Protein AF-A0A059WNH1-F1 (afdb_monomer)

Nearest PDB structures (foldseek):
  8ilj-assembly1_B  TM=5.693E-01  e=2.937E-03  Burkholderiaceae
  3fcx-assembly2_A-2  TM=5.783E-01  e=4.568E-03  Homo sapiens
  3e4d-assembly3_F  TM=5.552E-01  e=7.104E-03  Agrobacterium fabrum str. C58
  4flm-assembly1_B  TM=5.805E-01  e=6.884E-02  Saccharomyces cerevisiae
  3bxp-assembly1_A  TM=4.190E-01  e=2.758E-01  Lactiplantibacillus plantarum WCFS1

Solvent-accessible surface area (backbone atoms only — not comparable to full-atom values): 15268 Å² total; per-residue (Å²): 114,67,66,59,54,54,37,47,75,73,71,48,56,77,89,78,58,92,79,88,84,86,77,87,74,74,46,71,63,72,71,42,41,50,53,52,51,51,45,53,52,51,37,39,75,35,57,29,79,55,76,86,77,75,60,91,55,59,54,50,65,56,69,49,83,72,49,50,36,42,16,46,53,57,97,68,38,71,46,93,68,63,83,79,80,71,81,42,43,92,58,74,42,98,38,38,32,34,43,40,32,30,35,32,54,40,82,22,42,34,68,33,79,50,49,48,83,74,90,24,29,58,36,62,45,99,87,68,38,62,41,60,51,89,89,30,39,23,83,44,58,35,39,33,40,35,19,44,37,27,63,77,74,27,64,50,59,14,34,39,26,42,40,43,47,40,82,53,29,38,28,74,56,69,71,41,67,70,52,39,51,48,14,35,78,65,25,28,32,42,32,14,39,53,45,37,52,39,18,49,87,32,48,67,53,53,57,50,26,76,78,41,65,87,46,47,54,36,41,59,41,28,38,43,52,15,51,50,51,51,52,49,55,52,44,24,61,46,27,88,73,19,51,45,69,39,73,92,37,30,48,81,87,67,41,27,21,50,25,46,91,55,81,46,77,48,65,41,82,88,44,85,87,77,75,70,136

Secondary structure (DSSP, 8-state):
-HHHHHHHHTT--GGG-S------PPPHHHHHHHHHHHHHHHHHHTT---GGG----SPPPPEEEEEEEE--EETTEE-TT--SS--B--S--SSEEEEEEEEEEEE--BSSGGG-SSS--BPB-TTS-B-PPTT-EEEEEEEEEEEHHHHHH-TT-BEEEEEE--TTB-GGGGG-HHHHHHHHHHTEEEEEE--TTSBGGGHHHHHHHHH-GGGHHHHHHHHHHHHHHHHHHHHHHH-TTSGGGSGGGB-TTS-B-B-TT--EEEE-TT-TTTS--

Radius of gyration: 22.63 Å; Cα contacts (8 Å, |Δi|>4): 539; chains: 1; bounding box: 41×36×83 Å

Structure (mmCIF, N/CA/C/O backbone):
data_AF-A0A059WNH1-F1
#
_entry.id   AF-A0A059WNH1-F1
#
loop_
_atom_site.group_PDB
_atom_site.id
_atom_site.type_symbol
_atom_site.label_atom_id
_atom_site.label_alt_id
_atom_site.label_comp_id
_atom_site.label_asym_id
_atom_site.label_entity_id
_atom_site.label_seq_id
_atom_site.pdbx_PDB_ins_code
_atom_site.Cartn_x
_atom_site.Cartn_y
_atom_site.Cartn_z
_atom_site.occupancy
_atom_site.B_iso_or_equiv
_atom_site.auth_seq_id
_atom_site.auth_comp_id
_atom_site.auth_asym_id
_atom_site.auth_atom_id
_atom_site.pdbx_PDB_model_num
ATOM 1 N N . GLU A 1 1 ? 7.809 -2.197 -46.670 1.00 66.25 1 GLU A N 1
ATOM 2 C CA . GLU A 1 1 ? 7.230 -3.108 -47.695 1.00 66.25 1 GLU A CA 1
ATOM 3 C C . GLU A 1 1 ? 6.101 -4.032 -47.198 1.00 66.25 1 GLU A C 1
ATOM 5 O O . GLU A 1 1 ? 5.286 -4.469 -48.005 1.00 66.25 1 GLU A O 1
ATOM 10 N N . SER A 1 2 ? 5.971 -4.355 -45.902 1.00 74.94 2 SER A N 1
ATOM 11 C CA . SER A 1 2 ? 4.764 -5.047 -45.392 1.00 74.94 2 SER A CA 1
ATOM 12 C C . SER A 1 2 ? 3.525 -4.138 -45.419 1.00 74.94 2 SER A C 1
ATOM 14 O O . SER A 1 2 ? 2.491 -4.549 -45.935 1.00 74.94 2 SER A O 1
ATOM 16 N N . LEU A 1 3 ? 3.658 -2.887 -44.963 1.00 74.44 3 LEU A N 1
ATOM 17 C CA . LEU A 1 3 ? 2.581 -1.892 -44.920 1.00 74.44 3 LEU A CA 1
ATOM 18 C C . LEU A 1 3 ? 1.963 -1.629 -46.305 1.00 74.44 3 LEU A C 1
ATOM 20 O O . LEU A 1 3 ? 0.750 -1.710 -46.464 1.00 74.44 3 LEU A O 1
ATOM 24 N N . PHE A 1 4 ? 2.787 -1.429 -47.338 1.00 81.81 4 PHE A N 1
ATOM 25 C CA . PHE A 1 4 ? 2.305 -1.241 -48.713 1.00 81.81 4 PHE A CA 1
ATOM 26 C C . PHE A 1 4 ? 1.615 -2.482 -49.290 1.00 81.81 4 PHE A C 1
ATOM 28 O O . PHE A 1 4 ? 0.661 -2.346 -50.051 1.00 81.81 4 PHE A O 1
ATOM 35 N N . ARG A 1 5 ? 2.033 -3.694 -48.898 1.00 82.06 5 ARG A N 1
ATOM 36 C CA . ARG A 1 5 ? 1.319 -4.927 -49.267 1.00 82.06 5 ARG A CA 1
ATOM 37 C C . ARG A 1 5 ? -0.046 -5.023 -48.590 1.00 82.06 5 ARG A C 1
ATOM 39 O O . ARG A 1 5 ? -0.983 -5.505 -49.217 1.00 82.06 5 ARG A O 1
ATOM 46 N N . THR A 1 6 ? -0.168 -4.578 -47.342 1.00 82.38 6 THR A N 1
ATOM 47 C CA . THR A 1 6 ? -1.453 -4.516 -46.629 1.00 82.38 6 THR A CA 1
ATOM 48 C C . THR A 1 6 ? -2.387 -3.480 -47.258 1.00 82.38 6 THR A C 1
ATOM 50 O O . THR A 1 6 ? -3.534 -3.800 -47.551 1.00 82.38 6 THR A O 1
ATOM 53 N N . LEU A 1 7 ? -1.883 -2.277 -47.551 1.00 80.56 7 LEU A N 1
ATOM 54 C CA . LEU A 1 7 ? -2.649 -1.204 -48.197 1.00 80.56 7 LEU A CA 1
ATOM 55 C C . LEU A 1 7 ? -3.086 -1.575 -49.622 1.00 80.56 7 LEU A C 1
ATOM 57 O O . LEU A 1 7 ? -4.237 -1.352 -49.987 1.00 80.56 7 LEU A O 1
ATOM 61 N N . GLY A 1 8 ? -2.212 -2.230 -50.391 1.00 83.25 8 GLY A N 1
ATOM 62 C CA . GLY A 1 8 ? -2.545 -2.724 -51.727 1.00 83.25 8 GLY A CA 1
ATOM 63 C C . GLY A 1 8 ? -3.660 -3.776 -51.718 1.00 83.25 8 GLY A C 1
ATOM 64 O O . GLY A 1 8 ? -4.531 -3.744 -52.581 1.00 83.25 8 GLY A O 1
ATOM 65 N N . ARG A 1 9 ? -3.705 -4.662 -50.709 1.00 86.69 9 ARG A N 1
ATOM 66 C CA . ARG A 1 9 ? -4.827 -5.608 -50.530 1.00 86.69 9 ARG A CA 1
ATOM 67 C C . ARG A 1 9 ? -6.148 -4.917 -50.188 1.00 86.69 9 ARG A C 1
ATOM 69 O O . ARG A 1 9 ? -7.199 -5.470 -50.484 1.00 86.69 9 ARG A O 1
ATOM 76 N N . ALA A 1 10 ? -6.093 -3.736 -49.581 1.00 84.50 10 ALA A N 1
ATOM 77 C CA . ALA A 1 10 ? -7.258 -2.911 -49.275 1.00 84.50 10 ALA A CA 1
ATOM 78 C C . ALA A 1 10 ? -7.648 -1.961 -50.429 1.00 84.50 10 ALA A C 1
ATOM 80 O O . ALA A 1 10 ? -8.521 -1.118 -50.252 1.00 84.50 10 ALA A O 1
ATOM 81 N N . GLY A 1 11 ? -7.008 -2.078 -51.602 1.00 85.62 11 GLY A N 1
ATOM 82 C CA . GLY A 1 11 ? -7.316 -1.267 -52.784 1.00 85.62 11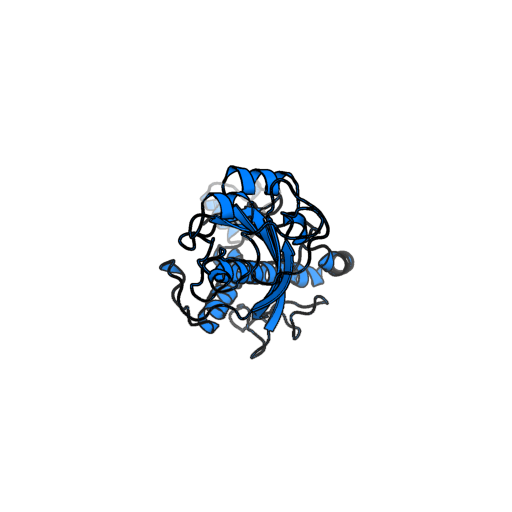 GLY A CA 1
ATOM 83 C C . GLY A 1 11 ? -6.717 0.142 -52.774 1.00 85.62 11 GLY A C 1
ATOM 84 O O . GLY A 1 11 ? -7.094 0.965 -53.603 1.00 85.62 11 GLY A O 1
ATOM 85 N N . ILE A 1 12 ? -5.786 0.440 -51.863 1.00 82.56 12 ILE A N 1
ATOM 86 C CA . ILE A 1 12 ? -5.136 1.753 -51.787 1.00 82.56 12 ILE A CA 1
ATOM 87 C C . ILE A 1 12 ? -3.866 1.732 -52.643 1.00 82.56 12 ILE A C 1
ATOM 89 O O . ILE A 1 12 ? -2.898 1.026 -52.344 1.00 82.56 12 ILE A O 1
ATOM 93 N N . GLU A 1 13 ? -3.865 2.510 -53.725 1.00 84.25 13 GLU A N 1
ATOM 94 C CA . GLU A 1 13 ? -2.753 2.567 -54.671 1.00 84.25 13 GLU A CA 1
ATOM 95 C C . GLU A 1 13 ? -1.560 3.343 -54.093 1.00 84.25 13 GLU A C 1
ATOM 97 O O . GLU A 1 13 ? -1.692 4.452 -53.587 1.00 84.25 13 GLU A O 1
ATOM 102 N N . ARG A 1 14 ? -0.340 2.807 -54.228 1.00 78.56 14 ARG A N 1
ATOM 103 C CA . ARG A 1 14 ? 0.872 3.424 -53.651 1.00 78.56 14 ARG A CA 1
ATOM 104 C C . ARG A 1 14 ? 1.102 4.874 -54.104 1.00 78.56 14 ARG A C 1
ATOM 106 O O . ARG A 1 14 ? 1.628 5.673 -53.340 1.00 78.56 14 ARG A O 1
ATOM 113 N N . LYS A 1 15 ? 0.693 5.208 -55.332 1.00 82.38 15 LYS A N 1
ATOM 114 C CA . LYS A 1 15 ? 0.807 6.551 -55.927 1.00 82.38 15 LYS A CA 1
ATOM 115 C C . LYS A 1 15 ? -0.181 7.577 -55.354 1.00 82.38 15 LYS A C 1
ATOM 117 O O . LYS A 1 15 ? 0.002 8.761 -55.596 1.00 82.38 15 LYS A O 1
ATOM 122 N N . SER A 1 16 ? -1.214 7.146 -54.625 1.00 78.56 16 SER A N 1
ATOM 123 C CA . SER A 1 16 ? -2.193 8.045 -53.996 1.00 78.56 16 SER A CA 1
ATOM 124 C C . SER A 1 16 ? -1.828 8.412 -52.552 1.00 78.56 16 SER A C 1
ATOM 126 O O . SER A 1 16 ? -2.607 9.075 -51.872 1.00 78.56 16 SER A O 1
ATOM 128 N N . LEU A 1 17 ? -0.675 7.953 -52.056 1.00 76.62 17 LEU A N 1
ATOM 129 C CA . LEU A 1 17 ? -0.230 8.138 -50.677 1.00 76.62 17 LEU A CA 1
ATOM 130 C C . LEU A 1 17 ? 0.791 9.279 -50.595 1.00 76.62 17 LEU A C 1
ATOM 132 O O . LEU A 1 17 ? 1.859 9.193 -51.193 1.00 76.62 17 LEU A O 1
ATOM 136 N N . TYR A 1 18 ? 0.485 10.320 -49.815 1.00 67.94 18 TYR A N 1
ATOM 137 C CA . TYR A 1 18 ? 1.422 11.415 -49.521 1.00 67.94 18 TYR A CA 1
ATOM 138 C C . TYR A 1 18 ? 2.389 11.076 -48.371 1.00 67.94 18 TYR A C 1
ATOM 140 O O . TYR A 1 18 ? 3.556 11.454 -48.416 1.00 67.94 18 TYR A O 1
ATOM 148 N N . LEU A 1 19 ? 1.922 10.341 -47.354 1.00 64.81 19 LEU A N 1
ATOM 149 C CA . LEU A 1 19 ? 2.723 9.826 -46.240 1.00 64.81 19 LEU A CA 1
ATOM 150 C C . LEU A 1 19 ? 2.022 8.589 -45.658 1.00 64.81 19 LEU A C 1
ATOM 152 O O . LEU A 1 19 ? 0.804 8.598 -45.487 1.00 64.81 19 LEU A O 1
ATOM 156 N N . THR A 1 20 ? 2.773 7.533 -45.341 1.00 59.56 20 THR A N 1
ATOM 157 C CA . THR A 1 20 ? 2.256 6.379 -44.590 1.00 59.56 20 THR A CA 1
ATOM 158 C C . THR A 1 20 ? 3.176 6.051 -43.439 1.00 59.56 20 THR A C 1
ATOM 160 O O . THR A 1 20 ? 4.356 5.782 -43.663 1.00 59.56 20 THR A O 1
ATOM 163 N N . TRP A 1 21 ? 2.623 6.021 -42.235 1.00 60.34 21 TRP A N 1
ATOM 164 C CA . TRP A 1 21 ? 3.302 5.548 -41.042 1.00 60.34 21 TRP A CA 1
ATOM 165 C C . TRP A 1 21 ? 2.510 4.393 -40.441 1.00 60.34 21 TRP A C 1
ATOM 167 O O . TRP A 1 21 ? 1.279 4.404 -40.414 1.00 60.34 21 TRP A O 1
ATOM 177 N N . ASP A 1 22 ? 3.228 3.395 -39.958 1.00 52.19 22 ASP A N 1
ATOM 178 C CA . ASP A 1 22 ? 2.748 2.478 -38.948 1.00 52.19 22 ASP A CA 1
ATOM 179 C C . ASP A 1 22 ? 3.407 2.835 -37.616 1.00 52.19 22 ASP A C 1
ATOM 181 O O . ASP A 1 22 ? 4.538 3.311 -37.547 1.00 52.19 22 ASP A O 1
ATOM 185 N N . PHE A 1 23 ? 2.668 2.641 -36.535 1.00 46.09 23 PHE A N 1
ATOM 186 C CA . PHE A 1 23 ? 3.207 2.685 -35.190 1.00 46.09 23 PHE A CA 1
ATOM 187 C C . PHE A 1 23 ? 2.758 1.416 -34.488 1.00 46.09 23 PHE A C 1
ATOM 189 O O . PHE A 1 23 ? 1.613 0.977 -34.624 1.00 46.09 23 PHE A O 1
ATOM 196 N N . THR A 1 24 ? 3.664 0.806 -33.736 1.00 52.00 24 THR A N 1
ATOM 197 C CA . THR A 1 24 ? 3.303 -0.310 -32.872 1.00 52.00 24 THR A CA 1
ATOM 198 C C . THR A 1 24 ? 2.518 0.253 -31.696 1.00 52.00 24 THR A C 1
ATOM 200 O O . THR A 1 24 ? 3.089 0.882 -30.807 1.00 52.00 24 THR A O 1
ATOM 203 N N . VAL A 1 25 ? 1.207 0.017 -31.664 1.00 50.47 25 VAL A N 1
ATOM 204 C CA . VAL A 1 25 ? 0.467 0.086 -30.401 1.00 50.47 25 VAL A CA 1
ATOM 205 C C . VAL A 1 25 ? 0.961 -1.055 -29.518 1.00 50.47 25 VAL A C 1
ATOM 207 O O . VAL A 1 25 ? 1.041 -2.205 -29.955 1.00 50.47 25 VAL A O 1
ATOM 210 N N . ALA A 1 26 ? 1.385 -0.732 -28.298 1.00 52.09 26 ALA A N 1
ATOM 211 C CA . ALA A 1 26 ? 1.960 -1.716 -27.395 1.00 52.09 26 ALA A CA 1
ATOM 212 C C . ALA A 1 26 ? 0.964 -2.867 -27.158 1.00 52.09 26 ALA A C 1
ATOM 214 O O . ALA A 1 26 ? -0.209 -2.647 -26.860 1.00 52.09 26 ALA A O 1
ATOM 215 N N . SER A 1 27 ? 1.424 -4.110 -27.317 1.00 60.59 27 SER A N 1
ATOM 216 C CA . SER A 1 27 ? 0.606 -5.290 -27.014 1.00 60.59 27 SER A CA 1
ATOM 217 C C . SER A 1 27 ? 0.264 -5.341 -25.521 1.00 60.59 27 SER A C 1
ATOM 219 O O . SER A 1 27 ? 1.011 -4.806 -24.705 1.00 60.59 27 SER A O 1
ATOM 221 N N . ALA A 1 28 ? -0.796 -6.056 -25.124 1.00 61.00 28 ALA A N 1
ATOM 222 C CA . ALA A 1 28 ? -1.114 -6.269 -23.704 1.00 61.00 28 ALA A CA 1
ATOM 223 C C . ALA A 1 28 ? 0.091 -6.821 -22.913 1.00 61.00 28 ALA A C 1
ATOM 225 O O . ALA A 1 28 ? 0.359 -6.396 -21.792 1.00 61.00 28 ALA A O 1
ATOM 226 N N . LYS A 1 29 ? 0.890 -7.696 -23.541 1.00 64.00 29 LYS A N 1
ATOM 227 C CA . LYS A 1 29 ? 2.154 -8.194 -22.982 1.00 64.00 29 LYS A CA 1
ATOM 228 C C . LYS A 1 29 ? 3.192 -7.081 -22.806 1.00 64.00 29 LYS A C 1
ATOM 230 O O . LYS A 1 29 ? 3.881 -7.060 -21.795 1.00 64.00 29 LYS A O 1
ATOM 235 N N . SER A 1 30 ? 3.305 -6.163 -23.762 1.00 64.94 30 SER A N 1
ATOM 236 C CA . SER A 1 30 ? 4.208 -5.010 -23.665 1.00 64.94 30 SER A CA 1
ATOM 237 C C . SER A 1 30 ? 3.740 -3.972 -22.641 1.00 64.94 30 SER A C 1
ATOM 239 O O . SER A 1 30 ? 4.582 -3.297 -22.062 1.00 64.94 30 SER A O 1
ATOM 241 N N . LEU A 1 31 ? 2.427 -3.832 -22.435 1.00 69.56 31 LEU A N 1
ATOM 242 C CA . LEU A 1 31 ? 1.829 -2.852 -21.524 1.00 69.56 31 LEU A CA 1
ATOM 243 C C . LEU A 1 31 ? 1.823 -3.329 -20.069 1.00 69.56 31 LEU A C 1
ATOM 245 O O . LEU A 1 31 ? 2.205 -2.582 -19.177 1.00 69.56 31 LEU A O 1
ATOM 249 N N . ALA A 1 32 ? 1.398 -4.570 -19.831 1.00 81.44 32 ALA A N 1
ATOM 250 C CA . ALA A 1 32 ? 1.190 -5.098 -18.484 1.00 81.44 32 ALA A CA 1
ATOM 251 C C . ALA A 1 32 ? 2.249 -6.125 -18.063 1.00 81.44 32 ALA A C 1
ATOM 253 O O . ALA A 1 32 ? 2.384 -6.412 -16.879 1.00 81.44 32 ALA A O 1
ATOM 254 N N . GLY A 1 33 ? 3.011 -6.699 -19.000 1.00 88.81 33 GLY A N 1
ATOM 255 C CA . GLY A 1 33 ? 3.832 -7.883 -18.732 1.00 88.81 33 GLY A CA 1
ATOM 256 C C . GLY A 1 33 ? 4.899 -7.695 -17.654 1.00 88.81 33 GLY A C 1
ATOM 257 O O . GLY A 1 33 ? 5.130 -8.621 -16.883 1.00 88.81 33 GLY A O 1
ATOM 258 N N . ARG A 1 34 ? 5.520 -6.511 -17.565 1.00 93.12 34 ARG A N 1
ATOM 259 C CA . ARG A 1 34 ? 6.501 -6.200 -16.511 1.00 93.12 34 ARG A CA 1
ATOM 260 C C . ARG A 1 34 ? 5.833 -6.106 -15.138 1.00 93.12 34 ARG A C 1
ATOM 262 O O . ARG A 1 34 ? 6.285 -6.766 -14.209 1.00 93.12 34 ARG A O 1
ATOM 269 N N . MET A 1 35 ? 4.722 -5.374 -15.039 1.00 94.19 35 MET A N 1
ATOM 270 C CA . MET A 1 35 ? 3.939 -5.263 -13.807 1.00 94.19 35 MET A CA 1
ATOM 271 C C . MET A 1 35 ? 3.392 -6.621 -13.343 1.00 94.19 35 MET A C 1
ATOM 273 O O . MET A 1 35 ? 3.480 -6.958 -12.168 1.00 94.19 35 MET A O 1
ATOM 277 N N . LEU A 1 36 ? 2.866 -7.433 -14.264 1.00 94.19 36 LEU A N 1
ATOM 278 C CA . LEU A 1 36 ? 2.390 -8.781 -13.947 1.00 94.19 36 LEU A CA 1
ATOM 279 C C . LEU A 1 36 ? 3.536 -9.677 -13.462 1.00 94.19 36 LEU A C 1
ATOM 281 O O . LEU A 1 36 ? 3.359 -10.387 -12.481 1.00 94.19 36 LEU A O 1
ATOM 285 N N . ALA A 1 37 ? 4.716 -9.597 -14.086 1.00 95.38 37 ALA A N 1
ATOM 286 C CA . ALA A 1 37 ? 5.879 -10.374 -13.663 1.00 95.38 37 ALA A CA 1
ATOM 287 C C . ALA A 1 37 ? 6.309 -10.037 -12.228 1.00 95.38 37 ALA A C 1
ATOM 289 O O . ALA A 1 37 ? 6.446 -10.947 -11.416 1.00 95.38 37 ALA A O 1
ATOM 290 N N . ILE A 1 38 ? 6.463 -8.749 -11.892 1.00 97.12 38 ILE A N 1
ATOM 291 C CA . ILE A 1 38 ? 6.862 -8.357 -10.529 1.00 97.12 38 ILE A CA 1
ATOM 292 C C . ILE A 1 38 ? 5.761 -8.629 -9.504 1.00 97.12 38 ILE A C 1
ATOM 294 O O . ILE A 1 38 ? 6.066 -8.941 -8.360 1.00 97.12 38 ILE A O 1
ATOM 298 N N . ARG A 1 39 ? 4.483 -8.536 -9.899 1.00 97.50 39 ARG A N 1
ATOM 299 C CA . ARG A 1 39 ? 3.348 -8.897 -9.043 1.00 97.50 39 ARG A CA 1
ATOM 300 C C . ARG A 1 39 ? 3.406 -10.379 -8.694 1.00 97.50 39 ARG A C 1
ATOM 302 O O . ARG A 1 39 ? 3.377 -10.724 -7.518 1.00 97.50 39 ARG A O 1
ATOM 309 N N . ASP A 1 40 ? 3.455 -11.231 -9.710 1.00 97.19 40 ASP A N 1
ATOM 310 C CA . ASP A 1 40 ? 3.370 -12.677 -9.533 1.00 97.19 40 ASP A CA 1
ATOM 311 C C . ASP A 1 40 ? 4.590 -13.203 -8.762 1.00 97.19 40 ASP A C 1
ATOM 313 O O . ASP A 1 40 ? 4.422 -14.016 -7.855 1.00 97.19 40 ASP A O 1
ATOM 317 N N . ASP A 1 41 ? 5.794 -12.691 -9.044 1.00 97.56 41 ASP A N 1
ATOM 318 C CA . ASP A 1 41 ? 6.999 -13.038 -8.282 1.00 97.56 41 ASP A CA 1
ATOM 319 C C . ASP A 1 41 ? 6.908 -12.565 -6.822 1.00 97.56 41 ASP A C 1
ATOM 321 O O . ASP A 1 41 ? 7.076 -13.365 -5.903 1.00 97.56 41 ASP A O 1
ATOM 325 N N . ALA A 1 42 ? 6.534 -11.305 -6.582 1.00 98.06 42 ALA A N 1
ATOM 3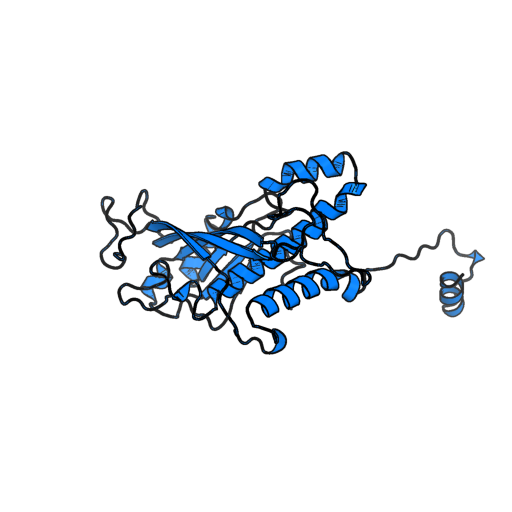26 C CA . ALA A 1 42 ? 6.450 -10.753 -5.232 1.00 98.06 42 ALA A CA 1
ATOM 327 C C . ALA A 1 42 ? 5.417 -11.491 -4.354 1.00 98.06 42 ALA A C 1
ATOM 329 O O . ALA A 1 42 ? 5.712 -11.851 -3.214 1.00 98.06 42 ALA A O 1
ATOM 330 N N . PHE A 1 43 ? 4.226 -11.797 -4.882 1.00 98.38 43 PHE A N 1
ATOM 331 C CA . PHE A 1 43 ? 3.239 -12.592 -4.142 1.00 98.38 43 PHE A CA 1
ATOM 332 C C . PHE A 1 43 ? 3.677 -14.048 -3.952 1.00 98.38 43 PHE A C 1
ATOM 334 O O . PHE A 1 43 ? 3.444 -14.612 -2.881 1.00 98.38 43 PHE A O 1
ATOM 341 N N . ALA A 1 44 ? 4.398 -14.635 -4.912 1.00 98.00 44 ALA A N 1
ATOM 342 C CA . ALA A 1 44 ? 4.981 -15.959 -4.734 1.00 98.00 44 ALA A CA 1
ATOM 343 C C . ALA A 1 44 ? 6.026 -15.991 -3.604 1.00 98.00 44 ALA A C 1
ATOM 345 O O . ALA A 1 44 ? 6.114 -17.009 -2.913 1.00 98.00 44 ALA A O 1
ATOM 346 N N . GLN A 1 45 ? 6.766 -14.896 -3.369 1.00 98.00 45 GLN A N 1
ATOM 347 C CA . GLN A 1 45 ? 7.672 -14.749 -2.216 1.00 98.00 45 GLN A CA 1
ATOM 348 C C . GLN A 1 45 ? 6.924 -14.722 -0.874 1.00 98.00 45 GLN A C 1
ATOM 350 O O . GLN A 1 45 ? 7.480 -15.149 0.134 1.00 98.00 45 GLN A O 1
ATOM 355 N N . LEU A 1 46 ? 5.666 -14.268 -0.860 1.00 98.06 46 LEU A N 1
ATOM 356 C CA . LEU A 1 46 ? 4.770 -14.372 0.298 1.00 98.06 46 LEU A CA 1
ATOM 357 C C . LEU A 1 46 ? 4.097 -15.750 0.401 1.00 98.06 46 LEU A C 1
ATOM 359 O O . LEU A 1 46 ? 3.367 -15.998 1.348 1.00 98.06 46 LEU A O 1
ATOM 363 N N . GLY A 1 47 ? 4.307 -16.657 -0.555 1.00 98.12 47 GLY A N 1
ATOM 364 C CA . GLY A 1 47 ? 3.665 -17.973 -0.577 1.00 98.12 47 GLY A CA 1
ATOM 365 C C . GLY A 1 47 ? 2.316 -18.019 -1.303 1.00 98.12 47 GLY A C 1
ATOM 366 O O . GLY A 1 47 ? 1.691 -19.079 -1.332 1.00 98.12 47 GLY A O 1
ATOM 367 N N . ASP A 1 48 ? 1.884 -16.929 -1.944 1.00 97.75 48 ASP A N 1
ATOM 368 C CA . ASP A 1 48 ? 0.683 -16.901 -2.783 1.00 97.75 48 ASP A CA 1
ATOM 369 C C . ASP A 1 48 ? 1.044 -17.013 -4.269 1.00 97.75 48 ASP A C 1
ATOM 371 O O . ASP A 1 48 ? 1.527 -16.073 -4.898 1.00 97.75 48 ASP A O 1
ATOM 375 N N . ARG A 1 49 ? 0.810 -18.196 -4.840 1.00 97.12 49 ARG A N 1
ATOM 376 C CA . ARG A 1 49 ? 1.145 -18.513 -6.237 1.00 97.12 49 ARG A CA 1
ATOM 377 C C . ARG A 1 49 ? -0.070 -18.552 -7.164 1.00 97.12 49 ARG A C 1
ATOM 379 O O . ARG A 1 49 ? 0.098 -18.859 -8.342 1.00 97.12 49 ARG A O 1
ATOM 386 N N . ASN A 1 50 ? -1.277 -18.281 -6.660 1.00 95.62 50 ASN A N 1
ATOM 387 C CA . ASN A 1 50 ? -2.508 -18.381 -7.444 1.00 95.62 50 ASN A CA 1
ATOM 388 C C . ASN A 1 50 ? -3.418 -17.165 -7.251 1.00 95.62 50 ASN A C 1
ATOM 390 O O . ASN A 1 50 ? -4.546 -17.276 -6.792 1.00 95.62 50 ASN A O 1
ATOM 394 N N . LEU A 1 51 ? -2.970 -15.999 -7.712 1.00 93.00 51 LEU A N 1
ATOM 395 C CA . LEU A 1 51 ? -3.754 -14.761 -7.613 1.00 93.00 51 LEU A CA 1
ATOM 396 C C . LEU A 1 51 ? -5.081 -14.788 -8.398 1.00 93.00 51 LEU A C 1
ATOM 398 O O . LEU A 1 51 ? -5.927 -13.917 -8.204 1.00 93.00 51 LEU A O 1
ATOM 402 N N . ALA A 1 52 ? -5.270 -15.756 -9.301 1.00 92.38 52 ALA A N 1
ATOM 403 C CA . ALA A 1 52 ? -6.454 -15.861 -10.149 1.00 92.38 52 ALA A CA 1
ATOM 404 C C . ALA A 1 52 ? -7.692 -16.407 -9.417 1.00 92.38 52 ALA A C 1
ATOM 406 O O . ALA A 1 52 ? -8.809 -16.171 -9.875 1.00 92.38 52 ALA A O 1
ATOM 407 N N . ASP A 1 53 ? -7.525 -17.120 -8.297 1.00 93.69 53 ASP A N 1
ATOM 408 C CA . ASP A 1 53 ? -8.662 -17.621 -7.513 1.00 93.69 53 ASP A CA 1
ATOM 409 C C . ASP A 1 53 ? -9.269 -16.564 -6.575 1.00 93.69 53 ASP A C 1
ATOM 411 O O . ASP A 1 53 ? -10.306 -16.817 -5.955 1.00 93.69 53 ASP A O 1
ATOM 415 N N . LEU A 1 54 ? -8.643 -15.380 -6.508 1.00 89.31 54 LEU A N 1
ATOM 416 C CA . LEU A 1 54 ? -9.020 -14.257 -5.651 1.00 89.31 54 LEU A CA 1
ATOM 417 C C . LEU A 1 54 ? -9.081 -14.628 -4.161 1.00 89.31 54 LEU A C 1
ATOM 419 O O . LEU A 1 54 ? -9.800 -13.990 -3.387 1.00 89.31 54 LEU A O 1
ATOM 423 N N . ARG A 1 55 ? -8.335 -15.655 -3.744 1.00 92.94 55 ARG A N 1
ATOM 424 C CA . ARG A 1 55 ? -8.201 -16.063 -2.349 1.00 92.94 55 ARG A CA 1
ATOM 425 C C . ARG A 1 55 ? -6.861 -15.606 -1.817 1.00 92.94 55 ARG A C 1
ATOM 427 O O . ARG A 1 55 ? -5.817 -15.782 -2.428 1.00 92.94 55 ARG A O 1
ATOM 434 N N . VAL A 1 56 ? -6.903 -15.028 -0.628 1.00 94.75 56 VAL A N 1
ATOM 435 C CA . VAL A 1 56 ? -5.693 -14.626 0.073 1.00 94.75 56 VAL A CA 1
ATOM 436 C C . VAL A 1 56 ? -5.028 -15.865 0.670 1.00 94.75 56 VAL A C 1
ATOM 438 O O . VAL A 1 56 ? -5.625 -16.543 1.504 1.00 94.75 56 VAL A O 1
ATOM 441 N N . ALA A 1 57 ? -3.800 -16.143 0.240 1.00 95.69 57 ALA A N 1
ATOM 442 C CA . ALA A 1 57 ? -2.945 -17.202 0.764 1.00 95.69 57 ALA A CA 1
ATOM 443 C C . ALA A 1 57 ? -1.561 -16.655 1.154 1.00 95.69 57 ALA A C 1
ATOM 445 O O . ALA A 1 57 ? -1.242 -15.499 0.861 1.00 95.69 57 ALA A O 1
ATOM 446 N N . GLY A 1 58 ? -0.750 -17.515 1.777 1.00 97.38 58 GLY A N 1
ATOM 447 C CA . GLY A 1 58 ? 0.614 -17.193 2.180 1.00 97.38 58 GLY A CA 1
ATOM 448 C C . GLY A 1 58 ? 0.699 -16.387 3.476 1.00 97.38 58 GLY A C 1
ATOM 449 O O . GLY A 1 58 ? -0.188 -16.462 4.326 1.00 97.38 58 GLY A O 1
ATOM 450 N N . ASP A 1 59 ? 1.791 -15.644 3.604 1.00 98.31 59 ASP A N 1
ATOM 451 C CA . ASP A 1 59 ? 2.075 -14.734 4.702 1.00 98.31 59 ASP A CA 1
ATOM 452 C C . ASP A 1 59 ? 1.632 -13.302 4.357 1.00 98.31 59 ASP A C 1
ATOM 454 O O . ASP A 1 59 ? 1.667 -12.854 3.203 1.00 98.31 59 ASP A O 1
ATOM 458 N N . ALA A 1 60 ? 1.270 -12.528 5.382 1.00 97.81 60 ALA A N 1
ATOM 459 C CA . ALA A 1 60 ? 1.099 -11.088 5.219 1.00 97.81 60 ALA A CA 1
ATOM 460 C C . ALA A 1 60 ? 2.450 -10.416 4.898 1.00 97.81 60 ALA A C 1
ATOM 462 O O . ALA A 1 60 ? 3.488 -10.838 5.420 1.00 97.81 60 ALA A O 1
ATOM 463 N N . PRO A 1 61 ? 2.463 -9.319 4.114 1.00 98.25 61 PRO A N 1
ATOM 464 C CA . PRO A 1 61 ? 3.623 -8.438 4.059 1.00 98.25 61 PRO A CA 1
ATOM 465 C C . PRO A 1 61 ? 4.096 -8.054 5.465 1.00 98.25 61 PRO A C 1
ATOM 467 O O . PRO A 1 61 ? 3.279 -7.816 6.351 1.00 98.25 61 PRO A O 1
ATOM 470 N N . LYS A 1 62 ? 5.411 -7.953 5.678 1.00 98.38 62 LYS A N 1
ATOM 471 C CA . LYS A 1 62 ? 5.943 -7.455 6.955 1.00 98.38 62 LYS A CA 1
ATOM 472 C C . LYS A 1 62 ? 5.592 -5.979 7.109 1.00 98.38 62 LYS A C 1
ATOM 474 O O . LYS A 1 62 ? 5.791 -5.210 6.165 1.00 98.38 62 LYS A O 1
ATOM 479 N N . PHE A 1 63 ? 5.112 -5.587 8.283 1.00 98.25 63 PHE A N 1
ATOM 480 C CA . PHE A 1 63 ? 4.726 -4.210 8.568 1.00 98.25 63 PHE A CA 1
ATOM 481 C C . PHE A 1 63 ? 4.974 -3.828 10.026 1.00 98.25 63 PHE A C 1
ATOM 483 O O . PHE A 1 63 ? 5.064 -4.684 10.904 1.00 98.25 63 PHE A O 1
ATOM 490 N N . GLU A 1 64 ? 5.054 -2.524 10.260 1.00 97.38 64 GLU A N 1
ATOM 491 C CA . GLU A 1 64 ? 5.185 -1.902 11.573 1.00 97.38 64 GLU A CA 1
ATOM 492 C C . GLU A 1 64 ? 4.208 -0.729 11.665 1.00 97.38 64 GLU A C 1
ATOM 494 O O . GLU A 1 64 ? 4.091 0.067 10.727 1.00 97.38 64 GLU A O 1
ATOM 499 N N . ILE A 1 65 ? 3.518 -0.605 12.799 1.00 95.19 65 ILE A N 1
ATOM 500 C CA . ILE A 1 65 ? 2.735 0.592 13.119 1.00 95.19 65 ILE A CA 1
ATOM 501 C C . ILE A 1 65 ? 3.683 1.619 13.736 1.00 95.19 65 ILE A C 1
ATOM 503 O O . ILE A 1 65 ? 4.387 1.314 14.694 1.00 95.19 65 ILE A O 1
ATOM 507 N N . GLY A 1 66 ? 3.714 2.819 13.160 1.00 91.75 66 GLY A N 1
ATOM 508 C CA . GLY A 1 66 ? 4.575 3.912 13.601 1.00 91.75 66 GLY A CA 1
ATOM 509 C C . GLY A 1 66 ? 3.865 4.848 14.572 1.00 91.75 66 GLY A C 1
ATOM 510 O O . GLY A 1 66 ? 4.330 5.046 15.689 1.00 91.75 66 GLY A O 1
ATOM 511 N N . SER A 1 67 ? 2.727 5.413 14.163 1.00 89.38 67 SER A N 1
ATOM 512 C CA . SER A 1 67 ? 1.943 6.322 15.004 1.00 89.38 67 SER A CA 1
ATOM 513 C C . SER A 1 67 ? 0.454 6.066 14.858 1.00 89.38 67 SER A C 1
ATOM 515 O O . SER A 1 67 ? -0.033 5.766 13.767 1.00 89.38 67 SER A O 1
ATOM 517 N N . VAL A 1 68 ? -0.274 6.270 15.946 1.00 89.62 68 VAL A N 1
ATOM 518 C CA . VAL A 1 68 ? -1.731 6.246 15.953 1.00 89.62 68 VAL A CA 1
ATOM 519 C C . VAL A 1 68 ? -2.209 7.488 16.679 1.00 89.62 68 VAL A C 1
ATOM 521 O O . VAL A 1 68 ? -1.815 7.715 17.821 1.00 89.62 68 VAL A O 1
ATOM 524 N N . VAL A 1 69 ? -3.023 8.278 15.991 1.00 86.25 69 VAL A N 1
ATOM 525 C CA . VAL A 1 69 ? -3.614 9.502 16.521 1.00 86.25 69 VAL A CA 1
ATOM 526 C C . VAL A 1 69 ? -5.114 9.288 16.586 1.00 86.25 69 VAL A C 1
ATOM 528 O O . VAL A 1 69 ? -5.744 9.071 15.550 1.00 86.25 69 VAL A O 1
ATOM 531 N N . ASP A 1 70 ? -5.678 9.324 17.786 1.00 83.94 70 ASP A N 1
ATOM 532 C CA . ASP A 1 70 ? -7.123 9.294 17.974 1.00 83.94 70 ASP A CA 1
ATOM 533 C C . ASP A 1 70 ? -7.666 10.724 17.888 1.00 83.94 70 ASP A C 1
ATOM 535 O O . ASP A 1 70 ? -7.089 11.661 18.429 1.00 83.94 70 ASP A O 1
ATOM 539 N N . THR A 1 71 ? -8.775 10.906 17.177 1.00 77.75 71 THR A N 1
ATOM 540 C CA . THR A 1 71 ? -9.386 12.223 16.921 1.00 77.75 71 THR A CA 1
ATOM 541 C C . THR A 1 71 ? -10.789 12.345 17.515 1.00 77.75 71 THR A C 1
ATOM 543 O O . THR A 1 71 ? -11.480 13.340 17.301 1.00 77.75 71 THR A O 1
ATOM 546 N N . ALA A 1 72 ? -11.245 11.339 18.264 1.00 71.62 72 ALA A N 1
ATOM 547 C CA . ALA A 1 72 ? -12.468 11.409 19.058 1.00 71.62 72 ALA A CA 1
ATOM 548 C C . ALA A 1 72 ? -12.107 11.554 20.537 1.00 71.62 72 ALA A C 1
ATOM 550 O O . ALA A 1 72 ? -11.895 10.569 21.247 1.00 71.62 72 ALA A O 1
ATOM 551 N N . CYS A 1 73 ? -12.024 12.804 20.985 1.00 66.88 73 CYS A N 1
ATOM 552 C CA . CYS A 1 73 ? -11.554 13.129 22.322 1.00 66.88 73 CYS A CA 1
ATOM 553 C C . CYS A 1 73 ? -12.424 14.158 23.005 1.00 66.88 73 CYS A C 1
ATOM 555 O O . CYS A 1 73 ? -13.028 15.023 22.373 1.00 66.88 73 CYS A O 1
ATOM 557 N N . GLU A 1 74 ? -12.412 14.076 24.323 1.00 63.09 74 GLU A N 1
ATOM 558 C CA . GLU A 1 74 ? -13.009 15.044 25.216 1.00 63.09 74 GLU A CA 1
ATOM 559 C C . GLU A 1 74 ? -11.903 15.529 26.158 1.00 63.09 74 GLU A C 1
ATOM 561 O O . GLU A 1 74 ? -11.255 14.733 26.833 1.00 63.09 74 GLU A O 1
ATOM 566 N N . ASN A 1 75 ? -11.617 16.836 26.152 1.00 62.44 75 ASN A N 1
ATOM 567 C CA . ASN A 1 75 ? -10.568 17.457 26.978 1.00 62.44 75 ASN A CA 1
ATOM 568 C C . ASN A 1 75 ? -9.163 16.824 26.839 1.00 62.44 75 ASN A C 1
ATOM 570 O O . ASN A 1 75 ? -8.425 16.723 27.817 1.00 62.44 75 ASN A O 1
ATOM 574 N N . GLY A 1 76 ? -8.787 16.390 25.630 1.00 57.56 76 GLY A N 1
ATOM 575 C CA . GLY A 1 76 ? -7.481 15.767 25.365 1.00 57.56 76 GLY A CA 1
ATOM 576 C C . GLY A 1 76 ? -7.371 14.303 25.808 1.00 57.56 76 GLY A C 1
ATOM 577 O O . GLY A 1 76 ? -6.277 13.746 25.797 1.00 57.56 76 GLY A O 1
ATOM 578 N N . VAL A 1 77 ? -8.488 13.669 26.186 1.00 59.22 77 VAL A N 1
ATOM 579 C CA . VAL A 1 77 ? -8.565 12.245 26.534 1.00 59.22 77 VAL A CA 1
ATOM 580 C C . VAL A 1 77 ? -9.439 11.519 25.501 1.00 59.22 77 VAL A C 1
ATOM 582 O O . VAL A 1 77 ? -10.536 12.003 25.205 1.00 59.22 77 VAL A O 1
ATOM 585 N N . PRO A 1 78 ? -9.000 10.375 24.939 1.00 62.59 78 PRO A N 1
ATOM 586 C CA . PRO A 1 78 ? -9.844 9.555 24.073 1.00 62.59 78 PRO A CA 1
ATOM 587 C C . PRO A 1 78 ? -11.126 9.117 24.790 1.00 62.59 78 PRO A C 1
ATOM 589 O O . PRO A 1 78 ? -11.080 8.667 25.937 1.00 62.59 78 PRO A O 1
ATOM 592 N N . VAL A 1 79 ? -12.273 9.235 24.116 1.00 64.19 79 VAL A N 1
ATOM 593 C CA . VAL A 1 79 ? -13.564 8.792 24.672 1.00 64.19 79 VAL A CA 1
ATOM 594 C C . VAL A 1 79 ? -13.523 7.271 24.914 1.00 64.19 79 VAL A C 1
ATOM 596 O O . VAL A 1 79 ? -12.867 6.539 24.173 1.00 64.19 79 VAL A O 1
ATOM 599 N N . GLY A 1 80 ? -14.192 6.798 25.974 1.00 53.34 80 GLY A N 1
ATOM 600 C CA . GLY A 1 80 ? -13.998 5.497 26.645 1.00 53.34 80 GLY A CA 1
ATOM 601 C C . GLY A 1 80 ? -14.094 4.192 25.832 1.00 53.34 80 GLY A C 1
ATOM 602 O O . GLY A 1 80 ? -13.844 3.137 26.405 1.00 53.34 80 GLY A O 1
ATOM 603 N N . ASP A 1 81 ? -14.373 4.242 24.529 1.00 53.59 81 ASP A N 1
ATOM 604 C CA . ASP A 1 81 ? -14.432 3.077 23.628 1.00 53.59 81 ASP A CA 1
ATOM 605 C C . ASP A 1 81 ? -13.149 2.872 22.792 1.00 53.59 81 ASP A C 1
ATOM 607 O O . ASP A 1 81 ? -13.074 1.969 21.958 1.00 53.59 81 ASP A O 1
ATOM 611 N N . ILE A 1 82 ? -12.131 3.718 22.983 1.00 53.19 82 ILE A N 1
ATOM 612 C CA . ILE A 1 82 ? -10.964 3.820 22.085 1.00 53.19 82 ILE A CA 1
ATOM 613 C C . ILE A 1 82 ? -9.658 3.379 22.783 1.00 53.19 82 ILE A C 1
ATOM 615 O O . ILE A 1 82 ? -8.602 3.251 22.160 1.00 53.19 82 ILE A O 1
ATOM 619 N N . THR A 1 83 ? -9.711 3.089 24.084 1.00 48.31 83 THR A N 1
ATOM 620 C CA . THR A 1 83 ? -8.543 2.896 24.952 1.00 48.31 83 THR A CA 1
ATOM 621 C C . THR A 1 83 ? -7.865 1.534 24.770 1.00 48.31 83 THR A C 1
ATOM 623 O O . THR A 1 83 ? -7.943 0.644 25.610 1.00 48.31 83 THR A O 1
ATOM 626 N N . GLN A 1 84 ? -7.092 1.396 23.692 1.00 56.34 84 GLN A N 1
ATOM 627 C CA . GLN A 1 84 ? -6.065 0.352 23.557 1.00 56.34 84 GLN A CA 1
ATOM 628 C C . GLN A 1 84 ? -4.637 0.888 23.794 1.00 56.34 84 GLN A C 1
ATOM 630 O O . GLN A 1 84 ? -3.665 0.301 23.328 1.00 56.34 84 GLN A O 1
ATOM 635 N N . GLY A 1 85 ? -4.493 1.998 24.532 1.00 51.66 85 GLY A N 1
ATOM 636 C CA . GLY A 1 85 ? -3.185 2.585 24.872 1.00 51.66 85 GLY A CA 1
ATOM 637 C C . GLY A 1 85 ? -2.577 3.476 23.781 1.00 51.66 85 GLY A C 1
ATOM 638 O O . GLY A 1 85 ? -1.361 3.627 23.720 1.00 51.66 85 GLY A O 1
ATOM 639 N N . LEU A 1 86 ? -3.409 4.049 22.911 1.00 58.53 86 LEU A N 1
ATOM 640 C CA . LEU A 1 86 ? -3.005 4.929 21.814 1.00 58.53 86 LEU A CA 1
ATOM 641 C C . LEU A 1 86 ? -3.090 6.382 22.306 1.00 58.53 86 LEU A C 1
ATOM 643 O O . LEU A 1 86 ? -4.087 6.782 22.902 1.00 58.53 86 LEU A O 1
ATOM 647 N N . GLN A 1 87 ? -1.980 7.114 22.204 1.00 56.28 87 GLN A N 1
ATOM 648 C CA . GLN A 1 87 ? -1.654 8.152 23.192 1.00 56.28 87 GLN A CA 1
ATOM 649 C C . GLN A 1 87 ? -1.655 9.586 22.645 1.00 56.28 87 GLN A C 1
ATOM 651 O O . GLN A 1 87 ? -1.447 10.515 23.421 1.00 56.28 87 GLN A O 1
ATOM 656 N N . ASP A 1 88 ? -1.892 9.778 21.345 1.00 63.56 88 ASP A N 1
ATOM 657 C CA . ASP A 1 88 ? -1.881 11.103 20.725 1.00 63.56 88 ASP A CA 1
ATOM 658 C C . ASP A 1 88 ? -3.303 11.532 20.347 1.00 63.56 88 ASP A C 1
ATOM 660 O O . ASP A 1 88 ? -3.942 10.905 19.502 1.00 63.56 88 ASP A O 1
ATOM 664 N N . CYS A 1 89 ? -3.799 12.581 21.005 1.00 65.88 89 CYS A N 1
ATOM 665 C CA . CYS A 1 89 ? -5.059 13.229 20.665 1.00 65.88 89 CYS A CA 1
ATOM 666 C C . CYS A 1 89 ? -4.938 14.760 20.686 1.00 65.88 89 CYS A C 1
ATOM 668 O O . CYS A 1 89 ? -5.320 15.416 21.663 1.00 65.88 89 CYS A O 1
ATOM 670 N N . PRO A 1 90 ? -4.389 15.345 19.614 1.00 67.06 90 PRO A N 1
ATOM 671 C CA . PRO A 1 90 ? -4.134 16.775 19.553 1.00 67.06 90 PRO A CA 1
ATOM 672 C C . PRO A 1 90 ? -5.390 17.581 19.188 1.00 67.06 90 PRO A C 1
ATOM 674 O O . PRO A 1 90 ? -5.545 18.705 19.660 1.00 67.06 90 PRO A O 1
ATOM 677 N N . GLU A 1 91 ? -6.289 17.029 18.363 1.00 66.75 91 GLU A N 1
ATOM 678 C CA . GLU A 1 91 ? -7.451 17.739 17.810 1.00 66.75 91 GLU A CA 1
ATOM 679 C C . GLU A 1 91 ? -8.651 16.804 17.596 1.00 66.75 91 GLU A C 1
ATOM 681 O O . GLU A 1 91 ? -8.498 15.636 17.225 1.00 66.75 91 GLU A O 1
ATOM 686 N N . THR A 1 92 ? -9.866 17.327 17.791 1.00 74.19 92 THR A N 1
ATOM 687 C CA . THR A 1 92 ? -11.103 16.589 17.526 1.00 74.19 92 THR A CA 1
ATOM 688 C C . THR A 1 92 ? -11.500 16.665 16.053 1.00 74.19 92 THR A C 1
ATOM 690 O O . THR A 1 92 ? -11.512 17.729 15.438 1.00 74.19 92 THR A O 1
ATOM 693 N N . ASN A 1 93 ? -11.878 15.525 15.474 1.00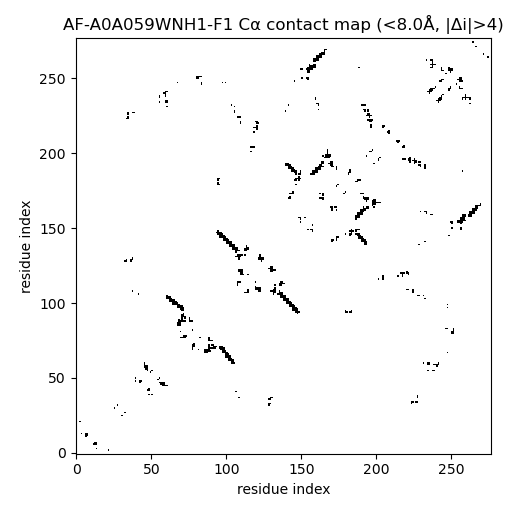 84.50 93 ASN A N 1
ATOM 694 C CA . ASN A 1 93 ? -12.449 15.438 14.132 1.00 84.50 93 ASN A CA 1
ATOM 695 C C . ASN A 1 93 ? -13.871 14.870 14.223 1.00 84.50 93 ASN A C 1
ATOM 697 O O . ASN A 1 93 ? -14.131 13.899 14.933 1.00 84.50 93 ASN A O 1
ATOM 701 N N . GLU A 1 94 ? -14.825 15.472 13.515 1.00 87.19 94 GLU A N 1
ATOM 702 C CA . GLU A 1 94 ? -16.226 15.046 13.573 1.00 87.19 94 GLU A CA 1
ATOM 703 C C . GLU A 1 94 ? -16.504 13.733 12.830 1.00 87.19 94 GLU A C 1
ATOM 705 O O . GLU A 1 94 ? -17.455 13.046 13.189 1.00 87.19 94 GLU A O 1
ATOM 710 N N . LYS A 1 95 ? -15.668 13.360 11.855 1.00 92.25 95 LYS A N 1
ATOM 711 C CA . LYS A 1 95 ? -15.899 12.262 10.898 1.00 92.25 95 LYS A CA 1
ATOM 712 C C . LYS A 1 95 ? -14.904 11.117 11.052 1.00 92.25 95 LYS A C 1
ATOM 714 O O . LYS A 1 95 ? -15.237 9.962 10.814 1.00 92.25 95 LYS A O 1
ATOM 719 N N . ILE A 1 96 ? -13.681 11.428 11.458 1.00 91.88 96 ILE A N 1
ATOM 720 C CA . ILE A 1 96 ? -12.597 10.466 11.646 1.00 91.88 96 ILE A CA 1
ATOM 721 C C . ILE A 1 96 ? -12.431 10.198 13.138 1.00 91.88 96 ILE A C 1
ATOM 723 O O . ILE A 1 96 ? -12.558 11.114 13.953 1.00 91.88 96 ILE A O 1
ATOM 727 N N . VAL A 1 97 ? -12.185 8.938 13.494 1.00 88.75 97 VAL A N 1
ATOM 728 C CA . VAL A 1 97 ? -11.844 8.547 14.867 1.00 88.75 97 VAL A CA 1
ATOM 729 C C . VAL A 1 97 ? -10.356 8.295 15.043 1.00 88.75 97 VAL A C 1
ATOM 731 O O . VAL A 1 97 ? -9.850 8.492 16.143 1.00 88.75 97 VAL A O 1
ATOM 734 N N . ARG A 1 98 ? -9.656 7.875 13.982 1.00 90.19 98 ARG A N 1
ATOM 735 C CA . ARG A 1 98 ? -8.252 7.489 14.082 1.00 90.19 98 ARG A CA 1
ATOM 736 C C . ARG A 1 98 ? -7.493 7.674 12.776 1.00 90.19 98 ARG A C 1
ATOM 738 O O . ARG A 1 98 ? -7.951 7.230 11.721 1.00 90.19 98 ARG A O 1
ATOM 745 N N . ASP A 1 99 ? -6.299 8.240 12.890 1.00 91.56 99 ASP A N 1
ATOM 746 C CA . ASP A 1 99 ? -5.266 8.261 11.859 1.00 91.56 99 ASP A CA 1
ATOM 747 C C . ASP A 1 99 ? -4.152 7.281 12.247 1.00 91.56 99 ASP A C 1
ATOM 749 O O . ASP A 1 99 ? -3.553 7.383 13.317 1.00 91.56 99 ASP A O 1
ATOM 753 N N . VAL A 1 100 ? -3.865 6.315 11.377 1.00 93.50 100 VAL A N 1
ATOM 754 C CA . VAL A 1 100 ? -2.866 5.264 11.605 1.00 93.50 100 VAL A CA 1
ATOM 755 C C . VAL A 1 100 ? -1.772 5.394 10.564 1.00 93.50 100 VAL A C 1
ATOM 757 O O . VAL A 1 100 ? -2.030 5.216 9.376 1.00 93.50 100 VAL A O 1
ATOM 760 N N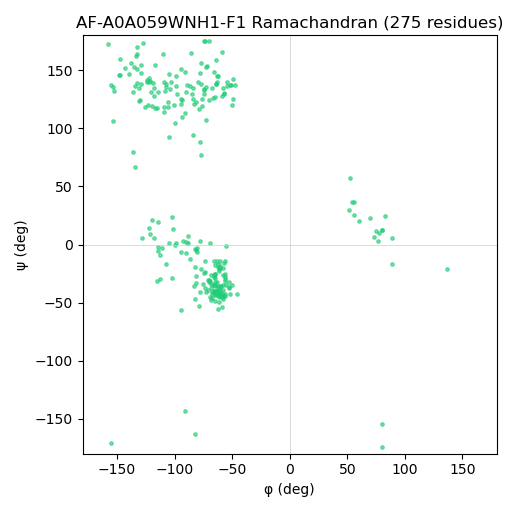 . LYS A 1 101 ? -0.539 5.654 10.992 1.00 95.19 101 LYS A N 1
ATOM 761 C CA . LYS A 1 101 ? 0.636 5.631 10.120 1.00 95.19 101 LYS A CA 1
ATOM 762 C C . LYS A 1 101 ? 1.499 4.434 10.442 1.00 95.19 101 LYS A C 1
ATOM 764 O O . LYS A 1 101 ? 1.724 4.098 11.605 1.00 95.19 101 LYS A O 1
ATOM 769 N N . GLY A 1 102 ? 2.022 3.817 9.402 1.00 96.50 102 GLY A N 1
ATOM 770 C CA . GLY A 1 102 ? 2.921 2.689 9.523 1.00 96.50 102 GLY A CA 1
ATOM 771 C C . GLY A 1 102 ? 3.807 2.568 8.306 1.00 96.50 102 GLY A C 1
ATOM 772 O O . GLY A 1 102 ? 3.849 3.442 7.443 1.00 96.50 102 GLY A O 1
ATOM 773 N N . SER A 1 103 ? 4.523 1.460 8.254 1.00 97.62 103 SER A N 1
ATOM 774 C CA . SER A 1 103 ? 5.391 1.135 7.138 1.00 97.62 103 SER A CA 1
ATOM 775 C C . SER A 1 103 ? 5.356 -0.355 6.852 1.00 97.62 103 SER A C 1
ATOM 777 O O . SER A 1 103 ? 5.112 -1.159 7.749 1.00 97.62 103 SER A O 1
ATOM 779 N N . MET A 1 104 ? 5.593 -0.726 5.602 1.00 97.81 104 MET A N 1
ATOM 780 C CA . MET A 1 104 ? 5.640 -2.110 5.147 1.00 97.81 104 MET A CA 1
ATOM 781 C C . MET A 1 104 ? 6.914 -2.387 4.356 1.00 97.81 104 MET A C 1
ATOM 783 O O . MET A 1 104 ? 7.507 -1.485 3.765 1.00 97.81 104 MET A O 1
ATOM 787 N N . THR A 1 105 ? 7.338 -3.646 4.339 1.00 98.25 105 THR A N 1
ATOM 788 C CA . THR A 1 105 ? 8.450 -4.114 3.507 1.00 98.25 105 THR A CA 1
ATOM 789 C C . THR A 1 105 ? 7.919 -4.677 2.194 1.00 98.25 105 THR A C 1
ATOM 791 O O . THR A 1 105 ? 7.093 -5.591 2.199 1.00 98.25 105 THR A O 1
ATOM 794 N N . VAL A 1 106 ? 8.422 -4.162 1.071 1.00 98.19 106 VAL A N 1
ATOM 795 C CA . VAL A 1 106 ? 8.033 -4.580 -0.286 1.00 98.19 106 VAL A CA 1
ATOM 796 C C . VAL A 1 106 ? 9.277 -5.012 -1.073 1.00 98.19 106 VAL A C 1
ATOM 798 O O . VAL A 1 106 ? 10.312 -4.351 -0.958 1.00 98.19 106 VAL A O 1
ATOM 801 N N . PRO A 1 107 ? 9.227 -6.089 -1.879 1.00 97.62 107 PRO A N 1
ATOM 802 C CA . PRO A 1 107 ? 10.289 -6.418 -2.825 1.00 97.62 107 PRO A CA 1
ATOM 803 C C . PRO A 1 107 ? 10.599 -5.258 -3.775 1.00 97.62 107 PRO A C 1
ATOM 805 O O . PRO A 1 107 ? 9.699 -4.610 -4.312 1.00 97.62 107 PRO A O 1
ATOM 808 N N . CYS A 1 108 ? 11.886 -5.013 -3.993 1.00 96.00 108 CYS A N 1
ATOM 809 C CA . CYS A 1 108 ? 12.384 -3.949 -4.848 1.00 96.00 108 CYS A CA 1
ATOM 810 C C . CYS A 1 108 ? 13.001 -4.520 -6.133 1.00 96.00 108 CYS A C 1
ATOM 812 O O . CYS A 1 108 ? 14.012 -5.223 -6.081 1.00 96.00 108 CYS A O 1
ATOM 814 N N . TYR A 1 109 ? 12.433 -4.161 -7.286 1.00 95.38 109 TYR A N 1
ATOM 815 C CA . TYR A 1 109 ? 12.900 -4.597 -8.614 1.00 95.38 109 TYR A CA 1
ATOM 816 C C . TYR A 1 109 ? 13.748 -3.552 -9.341 1.00 95.38 109 TYR A C 1
ATOM 818 O O . TYR A 1 109 ? 14.195 -3.779 -10.468 1.00 95.38 109 TYR A O 1
ATOM 826 N N . LEU A 1 110 ? 13.961 -2.394 -8.716 1.00 94.12 110 LEU A N 1
ATOM 827 C CA . LEU A 1 110 ? 14.811 -1.349 -9.266 1.00 94.12 110 LEU A CA 1
ATOM 828 C C . LEU A 1 110 ? 16.296 -1.693 -9.076 1.00 94.12 110 LEU A C 1
ATOM 830 O O . LEU A 1 110 ? 16.686 -2.421 -8.163 1.00 94.12 110 LEU A O 1
ATOM 834 N N . SER A 1 111 ? 17.131 -1.114 -9.932 1.00 92.12 111 SER A N 1
ATOM 835 C CA . SER A 1 111 ? 18.568 -1.369 -10.052 1.00 92.12 111 SER A CA 1
ATOM 836 C C . SER A 1 111 ? 19.415 -0.870 -8.880 1.00 92.12 111 SER A C 1
ATOM 838 O O . SER A 1 111 ? 20.633 -1.029 -8.9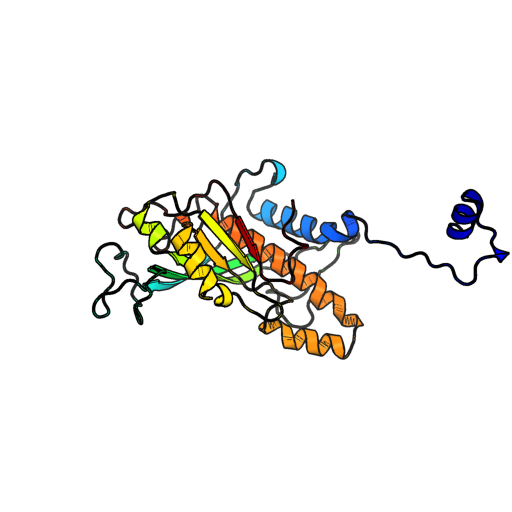00 1.00 92.12 111 SER A O 1
ATOM 840 N N . THR A 1 112 ? 18.790 -0.279 -7.862 1.00 90.62 112 THR A N 1
ATOM 841 C CA . THR A 1 112 ? 19.466 0.267 -6.685 1.00 90.62 112 THR A CA 1
ATOM 842 C C . THR A 1 112 ? 18.944 -0.424 -5.424 1.00 90.62 112 THR A C 1
ATOM 844 O O . THR A 1 112 ? 17.721 -0.503 -5.240 1.00 90.62 112 THR A O 1
ATOM 847 N N . PRO A 1 113 ? 19.830 -0.902 -4.527 1.00 90.69 113 PRO A N 1
ATOM 848 C CA . PRO A 1 113 ? 19.424 -1.432 -3.230 1.00 90.69 113 PRO A CA 1
ATOM 849 C C . PRO A 1 113 ? 18.498 -0.463 -2.479 1.00 90.69 113 PRO A C 1
ATOM 851 O O . PRO A 1 113 ? 18.720 0.749 -2.489 1.00 90.69 113 PRO A O 1
ATOM 854 N N . GLY A 1 114 ? 17.433 -0.976 -1.864 1.00 89.88 114 GLY A N 1
ATOM 855 C CA . GLY A 1 114 ? 16.461 -0.149 -1.141 1.00 89.88 114 GLY A CA 1
ATOM 856 C C . GLY A 1 114 ? 15.473 0.631 -2.018 1.00 89.88 114 GLY A C 1
ATOM 857 O O . GLY A 1 114 ? 14.687 1.407 -1.483 1.00 89.88 114 GLY A O 1
ATOM 858 N N . CYS A 1 115 ? 15.499 0.469 -3.349 1.00 88.69 115 CYS A N 1
ATOM 859 C CA . CYS A 1 115 ? 14.695 1.256 -4.302 1.00 88.69 115 CYS A CA 1
ATOM 860 C C . CYS A 1 115 ? 14.904 2.773 -4.168 1.00 88.69 115 CYS A C 1
ATOM 862 O O . CYS A 1 115 ? 13.966 3.568 -4.333 1.00 88.69 115 CYS A O 1
ATOM 864 N N . ALA A 1 116 ? 16.147 3.178 -3.883 1.00 78.38 116 ALA A N 1
ATOM 865 C CA . ALA A 1 116 ? 16.494 4.583 -3.739 1.00 78.38 116 ALA A CA 1
ATOM 866 C C . ALA A 1 116 ? 16.020 5.400 -4.968 1.00 78.38 116 ALA A C 1
ATOM 868 O O . ALA A 1 116 ? 16.144 4.937 -6.109 1.00 78.38 116 ALA A O 1
ATOM 869 N N . PRO A 1 117 ? 15.450 6.600 -4.745 1.00 66.19 117 PRO A N 1
ATOM 870 C CA . PRO A 1 117 ? 14.773 7.387 -5.779 1.00 66.19 117 PRO A CA 1
ATOM 871 C C . PRO A 1 117 ? 15.665 7.882 -6.921 1.00 66.19 117 PRO A C 1
ATOM 873 O O . PRO A 1 117 ? 15.145 8.236 -7.974 1.00 66.19 117 PRO A O 1
ATOM 876 N N . ALA A 1 118 ? 16.987 7.905 -6.748 1.00 63.44 118 ALA A N 1
ATOM 877 C CA . ALA A 1 118 ? 17.891 8.426 -7.764 1.00 63.44 118 ALA A CA 1
ATOM 878 C C . ALA A 1 118 ? 18.219 7.370 -8.836 1.00 63.44 118 ALA A C 1
ATOM 880 O O . ALA A 1 118 ? 18.770 6.312 -8.525 1.00 63.44 118 ALA A O 1
ATOM 881 N N . HIS A 1 119 ? 17.901 7.699 -10.094 1.00 69.56 119 HIS A N 1
ATOM 882 C CA . HIS A 1 119 ? 18.371 7.043 -11.328 1.00 69.56 119 HIS A CA 1
ATOM 883 C C . HIS A 1 119 ? 18.200 5.515 -11.391 1.00 69.56 119 HIS A C 1
ATOM 885 O O . HIS A 1 119 ? 18.989 4.826 -12.038 1.00 69.56 119 HIS A O 1
ATOM 891 N N . SER A 1 120 ? 17.184 4.970 -10.720 1.00 82.94 120 SER A N 1
ATOM 892 C CA . SER A 1 120 ? 16.948 3.529 -10.680 1.00 82.94 120 SER A CA 1
ATOM 893 C C . SER A 1 120 ? 15.866 3.108 -11.679 1.00 82.94 120 SER A C 1
ATOM 895 O O . SER A 1 120 ? 14.841 3.768 -11.838 1.00 82.94 120 SER A O 1
ATOM 897 N N . GLN A 1 121 ? 16.127 2.014 -12.388 1.00 90.12 121 GLN A N 1
ATOM 898 C CA . GLN A 1 121 ? 15.255 1.418 -13.408 1.00 90.12 121 GLN A CA 1
ATOM 899 C C . GLN A 1 121 ? 15.148 -0.086 -13.156 1.00 90.12 121 GLN A C 1
ATOM 901 O O . GLN A 1 121 ? 15.891 -0.617 -12.331 1.00 90.12 121 GLN A O 1
ATOM 906 N N . PHE A 1 122 ? 14.251 -0.798 -13.831 1.00 92.69 122 PHE A N 1
ATOM 907 C CA . PHE A 1 122 ? 14.210 -2.250 -13.683 1.00 92.69 122 PHE A CA 1
ATOM 908 C C . PHE A 1 122 ? 15.504 -2.900 -14.177 1.00 92.69 122 PHE A C 1
ATOM 910 O O . PHE A 1 122 ? 16.046 -2.542 -15.222 1.00 92.69 122 PHE A O 1
ATOM 917 N N . ILE A 1 123 ? 15.971 -3.916 -13.451 1.00 89.19 123 ILE A N 1
ATOM 918 C CA . ILE A 1 123 ? 16.961 -4.852 -13.990 1.00 89.19 123 ILE A CA 1
ATOM 919 C C . ILE A 1 123 ? 16.202 -5.817 -14.888 1.00 89.19 123 ILE A C 1
ATOM 921 O O . ILE A 1 123 ? 15.329 -6.524 -14.401 1.00 89.19 123 ILE A O 1
ATOM 925 N N . LEU A 1 124 ? 16.496 -5.839 -16.185 1.00 92.69 124 LEU A N 1
ATOM 926 C CA . LEU A 1 124 ? 15.798 -6.709 -17.129 1.00 92.69 124 LEU A CA 1
ATOM 927 C C . LEU A 1 124 ? 16.608 -7.979 -17.403 1.00 92.69 124 LEU A C 1
ATOM 929 O O . LEU A 1 124 ? 17.787 -7.907 -17.749 1.00 92.69 124 L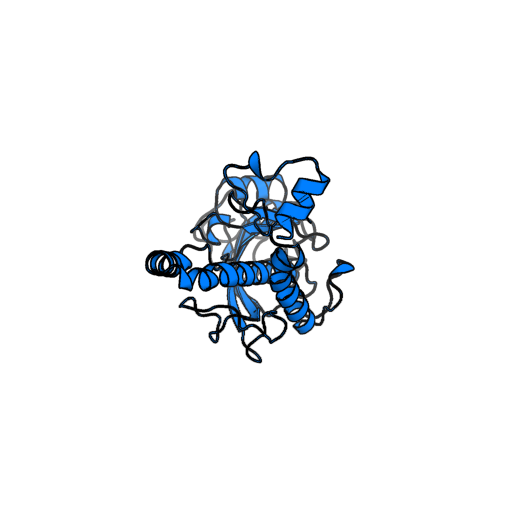EU A O 1
ATOM 933 N N . GLY A 1 125 ? 15.958 -9.135 -17.286 1.00 89.25 125 GLY A N 1
ATOM 934 C CA . GLY A 1 125 ? 16.492 -10.418 -17.728 1.00 89.25 125 GLY A CA 1
ATOM 935 C C . GLY A 1 125 ? 16.569 -10.522 -19.254 1.00 89.25 125 GLY A C 1
ATOM 936 O O . GLY A 1 125 ? 16.082 -9.664 -19.994 1.00 89.25 125 GLY A O 1
ATOM 937 N N . THR A 1 126 ? 17.145 -11.620 -19.749 1.00 89.88 126 THR A N 1
ATOM 938 C CA . THR A 1 126 ? 17.256 -11.901 -21.196 1.00 89.88 126 THR A CA 1
ATOM 939 C C . THR A 1 126 ? 15.899 -12.049 -21.892 1.00 89.88 126 THR A C 1
ATOM 941 O O . THR A 1 126 ? 15.805 -11.890 -23.106 1.00 89.88 126 THR A O 1
ATOM 944 N N . ASP A 1 127 ? 14.839 -12.313 -21.130 1.00 88.25 127 ASP A N 1
ATOM 945 C CA . ASP A 1 127 ? 13.448 -12.374 -21.579 1.00 88.25 127 ASP A CA 1
ATOM 946 C C . ASP A 1 127 ? 12.723 -11.011 -21.527 1.00 88.25 127 ASP A C 1
ATOM 948 O O . ASP A 1 127 ? 11.535 -10.921 -21.855 1.00 88.25 127 ASP A O 1
ATOM 952 N N . GLY A 1 128 ? 13.426 -9.948 -21.120 1.00 89.00 128 GLY A N 1
ATOM 953 C CA . GLY A 1 128 ? 12.902 -8.591 -20.983 1.00 89.00 128 GLY A CA 1
ATOM 954 C C . GLY A 1 128 ? 12.009 -8.373 -19.758 1.00 89.00 128 GLY A C 1
ATOM 955 O O . GLY A 1 128 ? 11.333 -7.338 -19.690 1.00 89.00 128 GLY A O 1
ATOM 956 N N . ARG A 1 129 ? 11.967 -9.321 -18.811 1.00 91.88 129 ARG A N 1
ATOM 957 C CA . ARG A 1 129 ? 11.213 -9.191 -17.556 1.00 91.88 129 ARG A CA 1
ATOM 958 C C . ARG A 1 129 ? 12.072 -8.595 -16.441 1.00 91.88 129 ARG A C 1
ATOM 960 O O . ARG A 1 129 ? 13.274 -8.849 -16.420 1.00 91.88 129 ARG A O 1
ATOM 967 N N . PRO A 1 130 ? 11.482 -7.833 -15.502 1.00 94.56 130 PRO A N 1
ATOM 968 C CA . PRO A 1 130 ? 12.218 -7.344 -14.349 1.00 94.56 130 PRO A CA 1
ATOM 969 C C . PRO A 1 130 ? 12.684 -8.501 -13.462 1.00 94.56 130 PRO A C 1
ATOM 971 O O . PRO A 1 130 ? 11.923 -9.430 -13.198 1.00 94.56 130 PRO A O 1
ATOM 974 N N . THR A 1 131 ? 13.915 -8.421 -12.979 1.00 94.38 131 THR A N 1
ATOM 975 C CA . THR A 1 131 ? 14.513 -9.352 -12.023 1.00 94.38 131 THR A CA 1
ATOM 976 C C . THR A 1 131 ? 14.891 -8.606 -10.757 1.00 94.38 131 THR A C 1
ATOM 978 O O . THR A 1 131 ? 15.421 -7.496 -10.816 1.00 94.38 131 THR A O 1
ATOM 981 N N . GLN A 1 132 ? 14.653 -9.221 -9.607 1.00 95.56 132 GLN A N 1
ATOM 982 C CA . GLN A 1 132 ? 15.035 -8.650 -8.324 1.00 95.56 132 GLN A CA 1
ATOM 983 C C . GLN A 1 132 ? 16.543 -8.824 -8.096 1.00 95.56 132 GLN A C 1
ATOM 985 O O . GLN A 1 132 ? 17.089 -9.907 -8.321 1.00 95.56 132 GLN A O 1
ATOM 990 N N . ILE A 1 133 ? 17.219 -7.794 -7.577 1.00 94.56 133 ILE A N 1
ATOM 991 C CA . ILE A 1 133 ? 18.497 -8.015 -6.883 1.00 94.56 133 ILE A CA 1
ATOM 992 C C . ILE A 1 133 ? 18.190 -8.968 -5.712 1.00 94.56 133 ILE A C 1
ATOM 994 O O . ILE A 1 133 ? 17.265 -8.667 -4.956 1.00 94.56 133 ILE A O 1
ATOM 998 N N . PRO A 1 134 ? 18.903 -10.097 -5.532 1.00 95.00 134 PRO A N 1
ATOM 999 C CA . PRO A 1 134 ? 18.543 -11.089 -4.521 1.00 95.00 134 PRO A CA 1
ATOM 1000 C C . PRO A 1 134 ? 18.314 -10.476 -3.131 1.00 95.00 134 PRO A C 1
ATOM 1002 O O . PRO A 1 134 ? 19.203 -9.836 -2.572 1.00 95.00 134 PRO A O 1
ATOM 1005 N N . GLY A 1 135 ? 17.103 -10.647 -2.590 1.00 94.81 135 GLY A N 1
ATOM 1006 C CA . GLY A 1 135 ? 16.712 -10.135 -1.270 1.00 94.81 135 GLY A CA 1
ATOM 1007 C C . GLY A 1 135 ? 16.487 -8.618 -1.181 1.00 94.81 135 GLY A C 1
ATOM 1008 O O . GLY A 1 135 ? 16.263 -8.104 -0.085 1.00 94.81 135 GLY A O 1
ATOM 1009 N N . ASN A 1 136 ? 16.532 -7.883 -2.294 1.00 96.50 136 ASN A N 1
ATOM 1010 C CA . ASN A 1 136 ? 16.380 -6.433 -2.279 1.00 96.50 136 ASN A CA 1
ATOM 1011 C C . ASN A 1 136 ? 14.947 -6.024 -1.945 1.00 96.50 136 ASN A C 1
ATOM 1013 O O . ASN A 1 136 ? 13.991 -6.406 -2.618 1.00 96.50 136 ASN A O 1
ATOM 1017 N N . THR A 1 137 ? 14.796 -5.209 -0.913 1.00 96.81 137 THR A N 1
ATOM 1018 C CA . THR A 1 137 ? 13.500 -4.758 -0.409 1.00 96.81 137 THR A CA 1
ATOM 1019 C C . THR A 1 137 ? 13.531 -3.262 -0.163 1.00 96.81 137 THR A C 1
ATOM 1021 O O . THR A 1 137 ? 14.597 -2.658 -0.077 1.00 96.81 137 THR A O 1
ATOM 1024 N N . MET A 1 138 ? 12.354 -2.656 -0.067 1.00 94.81 138 MET A N 1
ATOM 1025 C CA . MET A 1 138 ? 12.177 -1.255 0.277 1.00 94.81 138 MET A CA 1
ATOM 1026 C C . MET A 1 138 ? 11.172 -1.105 1.413 1.00 94.81 138 MET A C 1
ATOM 1028 O O . MET A 1 138 ? 10.217 -1.880 1.520 1.00 94.81 138 MET A O 1
ATOM 1032 N N . LYS A 1 139 ? 11.391 -0.086 2.246 1.00 95.69 139 LYS A N 1
ATOM 1033 C CA . LYS A 1 139 ? 10.424 0.363 3.243 1.00 95.69 139 LYS A CA 1
ATOM 1034 C C . LYS A 1 139 ? 9.450 1.324 2.570 1.00 95.69 139 LYS A C 1
ATOM 1036 O O . LYS A 1 139 ? 9.876 2.244 1.875 1.00 95.69 139 LYS A O 1
ATOM 1041 N N . VAL A 1 140 ? 8.160 1.085 2.755 1.00 95.56 140 VAL A N 1
ATOM 1042 C CA . VAL A 1 140 ? 7.090 1.880 2.160 1.00 95.56 140 VAL A CA 1
ATOM 1043 C C . VAL A 1 140 ? 6.161 2.351 3.261 1.00 95.56 140 VAL A C 1
ATOM 1045 O O . VAL A 1 140 ? 5.535 1.528 3.927 1.00 95.56 140 VAL A O 1
ATOM 1048 N N . ASP A 1 141 ? 6.051 3.660 3.430 1.00 96.12 141 ASP A N 1
ATOM 1049 C CA . ASP A 1 141 ? 5.154 4.245 4.419 1.00 96.12 141 ASP A CA 1
ATOM 1050 C C . ASP A 1 141 ? 3.705 4.225 3.924 1.00 96.12 141 ASP A C 1
ATOM 1052 O O . ASP A 1 141 ? 3.427 4.345 2.725 1.00 96.12 141 ASP A O 1
ATOM 1056 N N . PHE A 1 142 ? 2.771 4.072 4.854 1.00 97.06 142 PHE A N 1
ATOM 1057 C CA . PHE A 1 142 ? 1.344 4.155 4.588 1.00 97.06 142 PHE A CA 1
ATOM 1058 C C . PHE A 1 142 ? 0.628 4.945 5.678 1.00 97.06 142 PHE A C 1
ATOM 1060 O O . PHE A 1 142 ? 1.067 5.014 6.828 1.00 97.06 142 PHE A O 1
ATOM 1067 N N . GLU A 1 143 ? -0.525 5.491 5.313 1.00 96.31 143 GLU A N 1
ATOM 1068 C CA . GLU A 1 143 ? -1.465 6.110 6.235 1.00 96.31 143 GLU A CA 1
ATOM 1069 C C . GLU A 1 143 ? -2.867 5.567 5.988 1.00 96.31 143 GLU A C 1
ATOM 1071 O O . GLU A 1 143 ? -3.307 5.477 4.844 1.00 96.31 143 GLU A O 1
ATOM 1076 N N . CYS A 1 144 ? -3.569 5.231 7.062 1.00 97.12 144 CYS A N 1
ATOM 1077 C CA . CYS A 1 144 ? -4.948 4.783 7.061 1.00 97.12 144 CYS A CA 1
ATOM 1078 C C . CYS A 1 144 ? -5.803 5.699 7.927 1.00 97.12 144 CYS A C 1
ATOM 1080 O O . CYS A 1 144 ? -5.386 6.079 9.020 1.00 97.12 144 CYS A O 1
ATOM 1082 N N . ARG A 1 145 ? -7.017 6.007 7.471 1.00 95.06 145 ARG A N 1
ATOM 1083 C CA . ARG A 1 145 ? -7.992 6.797 8.227 1.00 95.06 145 ARG A CA 1
ATOM 1084 C C . ARG A 1 145 ? -9.229 5.968 8.509 1.00 95.06 145 ARG A C 1
ATOM 1086 O O . ARG A 1 145 ? -9.821 5.398 7.591 1.00 95.06 145 ARG A O 1
ATOM 1093 N N . ILE A 1 146 ? -9.614 5.915 9.777 1.00 95.19 146 ILE A N 1
ATOM 1094 C CA . ILE A 1 146 ? -10.759 5.142 10.249 1.00 95.19 146 ILE A CA 1
ATOM 1095 C C . ILE A 1 146 ? -11.897 6.119 10.563 1.00 95.19 146 ILE A C 1
ATOM 1097 O O . ILE A 1 146 ? -11.719 6.994 11.418 1.00 95.19 146 ILE A O 1
ATOM 1101 N N . PRO A 1 147 ? -13.054 6.019 9.882 1.00 95.31 147 PRO A N 1
ATOM 1102 C CA . PRO A 1 147 ? -14.198 6.874 10.167 1.00 95.31 147 PRO A CA 1
ATOM 1103 C C . PRO A 1 147 ? -14.837 6.486 11.501 1.00 95.31 147 PRO A C 1
ATOM 1105 O O . PRO A 1 147 ? -14.786 5.321 11.900 1.00 95.31 147 PRO A O 1
ATOM 1108 N N . LYS A 1 148 ? -15.512 7.427 12.166 1.00 92.44 148 LYS A N 1
ATOM 1109 C CA . LYS A 1 148 ? -16.309 7.119 13.369 1.00 92.44 148 LYS A CA 1
ATOM 1110 C C . LYS A 1 148 ? -17.344 6.035 13.092 1.00 92.44 148 LYS A C 1
ATOM 1112 O O . LYS A 1 148 ? -17.554 5.154 13.924 1.00 92.44 148 LYS A O 1
ATOM 1117 N N . ARG A 1 149 ? -17.898 6.037 11.875 1.00 94.56 149 ARG A N 1
ATOM 1118 C CA . ARG A 1 149 ? -18.850 5.036 11.393 1.00 94.56 149 ARG A CA 1
ATOM 1119 C C . ARG A 1 149 ? -18.361 3.595 11.552 1.00 94.56 149 ARG A C 1
ATOM 1121 O O . ARG A 1 149 ? -19.175 2.715 11.814 1.00 94.56 149 ARG A O 1
ATOM 1128 N N . ALA A 1 150 ? -17.052 3.352 11.446 1.00 94.81 150 ALA A N 1
ATOM 1129 C CA . ALA A 1 150 ? -16.483 2.018 11.621 1.00 94.81 150 ALA A CA 1
ATOM 1130 C C . ALA A 1 150 ? -16.673 1.491 13.051 1.00 94.81 150 ALA A C 1
ATOM 1132 O O . ALA A 1 150 ? -16.931 0.303 13.227 1.00 94.81 150 ALA A O 1
ATOM 1133 N N . LEU A 1 151 ? -16.592 2.366 14.059 1.00 89.81 151 LEU A N 1
ATOM 1134 C CA . LEU A 1 151 ? -16.878 2.002 15.448 1.00 89.81 151 LEU A CA 1
ATOM 1135 C C . LEU A 1 151 ? -18.385 1.912 15.711 1.00 89.81 151 LEU A C 1
ATOM 1137 O O . LEU A 1 151 ? -18.823 0.976 16.369 1.00 89.81 151 LEU A O 1
ATOM 1141 N N . GLU A 1 152 ? -19.178 2.835 15.158 1.00 91.00 152 GLU A N 1
ATOM 1142 C CA . GLU A 1 152 ? -20.642 2.847 15.317 1.00 91.00 152 GLU A CA 1
ATOM 1143 C C . GLU A 1 152 ? -21.313 1.583 14.760 1.00 91.00 152 GLU A C 1
ATOM 1145 O O . GLU A 1 152 ? -22.247 1.055 15.361 1.00 91.00 152 GLU A O 1
ATOM 1150 N N . GLU A 1 153 ? -20.864 1.096 13.598 1.00 93.56 153 GLU A N 1
ATOM 1151 C CA . GLU A 1 153 ? -21.396 -0.132 12.991 1.00 93.56 153 GLU A CA 1
ATOM 1152 C C . GLU A 1 153 ? -20.768 -1.409 13.566 1.00 93.56 153 GLU A C 1
ATOM 1154 O O . GLU A 1 153 ? -21.355 -2.491 13.458 1.00 93.56 153 GLU A O 1
ATOM 1159 N N . GLY A 1 154 ? -19.598 -1.285 14.195 1.00 88.88 154 GLY A N 1
ATOM 1160 C CA . GLY A 1 154 ? -18.893 -2.366 14.867 1.00 88.88 154 GLY A CA 1
ATOM 1161 C C . GLY A 1 154 ? -18.091 -3.292 13.945 1.00 88.88 154 GLY A C 1
ATOM 1162 O O . GLY A 1 154 ? -17.933 -3.078 12.741 1.00 88.88 154 GLY A O 1
ATOM 1163 N N . ALA A 1 155 ? -17.551 -4.351 14.553 1.00 92.56 155 ALA A N 1
ATOM 1164 C CA . ALA A 1 155 ? -16.584 -5.255 13.936 1.00 92.56 155 ALA A CA 1
ATOM 1165 C C . ALA A 1 155 ? -17.031 -5.882 12.599 1.00 92.56 155 ALA A C 1
ATOM 1167 O O . ALA A 1 155 ? -18.161 -6.354 12.438 1.00 92.56 155 ALA A O 1
ATOM 1168 N N . GLY A 1 156 ? -16.083 -5.971 11.661 1.00 93.94 156 GLY A N 1
ATOM 1169 C CA . GLY A 1 156 ? -16.226 -6.651 10.373 1.00 93.94 156 GLY A CA 1
ATOM 1170 C C . GLY A 1 156 ? -17.170 -5.965 9.384 1.00 93.94 156 GLY A C 1
ATOM 1171 O O . GLY A 1 156 ? -17.734 -6.641 8.520 1.00 93.94 156 GLY A O 1
ATOM 1172 N N . LYS A 1 157 ? -17.405 -4.655 9.536 1.00 96.88 157 LYS A N 1
ATOM 1173 C CA . LYS A 1 157 ? -18.332 -3.881 8.692 1.00 96.88 157 LYS A CA 1
ATOM 1174 C C . LYS A 1 157 ? -17.646 -2.854 7.802 1.00 96.88 157 LYS A C 1
ATOM 1176 O O . LYS A 1 157 ? -18.154 -2.577 6.716 1.00 96.88 157 LYS A O 1
ATOM 1181 N N . ALA A 1 158 ? -16.511 -2.309 8.230 1.00 97.75 158 ALA A N 1
ATOM 1182 C CA . ALA A 1 158 ? -15.860 -1.221 7.520 1.00 97.75 158 ALA A CA 1
ATOM 1183 C C . ALA A 1 158 ? -15.140 -1.732 6.270 1.00 97.75 158 ALA A C 1
ATOM 1185 O O . ALA A 1 158 ? -14.304 -2.634 6.334 1.00 97.75 158 ALA A O 1
ATOM 1186 N N . ARG A 1 159 ? -15.452 -1.149 5.114 1.00 98.06 159 ARG A N 1
ATOM 1187 C CA . ARG A 1 159 ? -14.915 -1.588 3.823 1.00 98.06 159 ARG A CA 1
ATOM 1188 C C . ARG A 1 159 ? -13.515 -1.009 3.609 1.00 98.06 159 ARG A C 1
ATOM 1190 O O . ARG A 1 159 ? -13.372 0.214 3.616 1.00 98.06 159 ARG A O 1
ATOM 1197 N N . PRO A 1 160 ? -12.480 -1.833 3.390 1.00 97.69 160 PRO A N 1
ATOM 1198 C CA . PRO A 1 160 ? -11.151 -1.318 3.103 1.00 97.69 160 PRO A CA 1
ATOM 1199 C C . PRO A 1 160 ? -11.071 -0.780 1.674 1.00 97.69 160 PRO A C 1
ATOM 1201 O O . PRO A 1 160 ? -11.461 -1.457 0.720 1.00 97.69 160 PRO A O 1
ATOM 1204 N N . SER A 1 161 ? -10.506 0.412 1.507 1.00 96.94 161 SER A N 1
ATOM 1205 C CA . SER A 1 161 ? -10.188 0.964 0.192 1.00 96.94 161 SER A CA 1
ATOM 1206 C C . SER A 1 161 ? -8.779 1.525 0.152 1.00 96.94 161 SER A C 1
ATOM 1208 O O . SER A 1 161 ? -8.335 2.216 1.065 1.00 96.94 161 SER A O 1
ATOM 1210 N N . LEU A 1 162 ? -8.088 1.277 -0.951 1.00 95.62 162 LEU A N 1
ATOM 1211 C CA . LEU A 1 162 ? -6.864 1.992 -1.271 1.00 95.62 162 LEU A CA 1
ATOM 1212 C C . LEU A 1 162 ? -7.210 3.362 -1.870 1.00 95.62 162 LEU A C 1
ATOM 1214 O O . LEU A 1 162 ? -8.137 3.449 -2.674 1.00 95.62 162 LEU A O 1
ATOM 1218 N N . TYR A 1 163 ? -6.469 4.411 -1.511 1.00 92.25 163 TYR A N 1
ATOM 1219 C CA . TYR A 1 163 ? -6.613 5.747 -2.093 1.00 92.25 163 TYR A CA 1
ATOM 1220 C C . TYR A 1 163 ? -5.327 6.218 -2.772 1.00 92.25 163 TYR A C 1
ATOM 1222 O O . TYR A 1 163 ? -4.296 6.393 -2.122 1.00 92.25 163 TYR A O 1
ATOM 1230 N N . GLY A 1 164 ? -5.395 6.473 -4.079 1.00 85.56 164 GLY A N 1
ATOM 1231 C CA . GLY A 1 164 ? -4.297 7.037 -4.858 1.00 85.56 164 GLY A CA 1
ATOM 1232 C C . GLY A 1 164 ? -4.352 8.564 -4.999 1.00 85.56 164 GLY A C 1
ATOM 1233 O O . GLY A 1 164 ? -5.243 9.087 -5.665 1.00 85.56 164 GLY A O 1
ATOM 1234 N N . HIS A 1 165 ? -3.302 9.253 -4.534 1.00 83.25 165 HIS A N 1
ATOM 1235 C CA . HIS A 1 165 ? -3.064 10.701 -4.697 1.00 83.25 165 HIS A CA 1
ATOM 1236 C C . HIS A 1 165 ? -2.991 11.212 -6.163 1.00 83.25 165 HIS A C 1
ATOM 1238 O O . HIS A 1 165 ? -2.864 10.430 -7.106 1.00 83.25 165 HIS A O 1
ATOM 1244 N N . GLY A 1 166 ? -3.069 12.528 -6.388 1.00 73.19 166 GLY A N 1
ATOM 1245 C CA . GLY A 1 166 ? -2.900 13.121 -7.727 1.00 73.19 166 GLY A CA 1
ATOM 1246 C C . GLY A 1 166 ? -1.437 13.146 -8.198 1.00 73.19 166 GLY A C 1
ATOM 1247 O O . GLY A 1 166 ? -0.535 12.797 -7.442 1.00 73.19 166 GLY A O 1
ATOM 1248 N N . LEU A 1 167 ? -1.161 13.573 -9.436 1.00 74.19 167 LEU A N 1
ATOM 1249 C CA . LEU A 1 167 ? 0.227 13.768 -9.889 1.00 74.19 167 LEU A CA 1
ATOM 1250 C C . LEU A 1 167 ? 0.967 14.753 -8.958 1.00 74.19 167 LEU A C 1
ATOM 1252 O O . LEU A 1 167 ? 0.454 15.831 -8.675 1.00 74.19 167 LEU A O 1
ATOM 1256 N N . PHE A 1 168 ? 2.158 14.367 -8.500 1.00 77.00 168 PHE A N 1
ATOM 1257 C CA . PHE A 1 168 ? 2.994 15.066 -7.512 1.00 77.00 168 PHE A CA 1
ATOM 1258 C C . PHE A 1 168 ? 2.356 15.278 -6.134 1.00 77.00 168 PHE A C 1
ATOM 1260 O O . PHE A 1 168 ? 2.814 16.122 -5.365 1.00 77.00 168 PHE A O 1
ATOM 1267 N N . GLY A 1 169 ? 1.329 14.493 -5.813 1.00 79.75 169 GLY A N 1
ATOM 1268 C CA . GLY A 1 169 ? 0.752 14.385 -4.477 1.00 79.75 169 GLY A CA 1
ATOM 1269 C C . GLY A 1 169 ? 1.523 13.435 -3.559 1.00 79.75 169 GLY A C 1
ATOM 1270 O O . GLY A 1 169 ? 2.654 13.047 -3.844 1.00 79.75 169 GLY A O 1
ATOM 1271 N N . GLY A 1 170 ? 0.877 13.019 -2.475 1.00 85.12 170 GLY A N 1
ATOM 1272 C CA . GLY A 1 170 ? 1.410 12.015 -1.556 1.00 85.12 170 GLY A CA 1
ATOM 1273 C C . GLY A 1 170 ? 0.304 11.342 -0.752 1.00 85.12 170 GLY A C 1
ATOM 1274 O O . GLY A 1 170 ? -0.858 11.757 -0.813 1.00 85.12 170 GLY A O 1
ATOM 1275 N N . TYR A 1 171 ? 0.645 10.308 0.014 1.00 84.69 171 TYR A N 1
ATOM 1276 C CA . TYR A 1 171 ? -0.325 9.510 0.769 1.00 84.69 171 TYR A CA 1
ATOM 1277 C C . TYR A 1 171 ? -1.181 10.343 1.732 1.00 84.69 171 TYR A C 1
ATOM 1279 O O . TYR A 1 171 ? -2.344 10.014 1.951 1.00 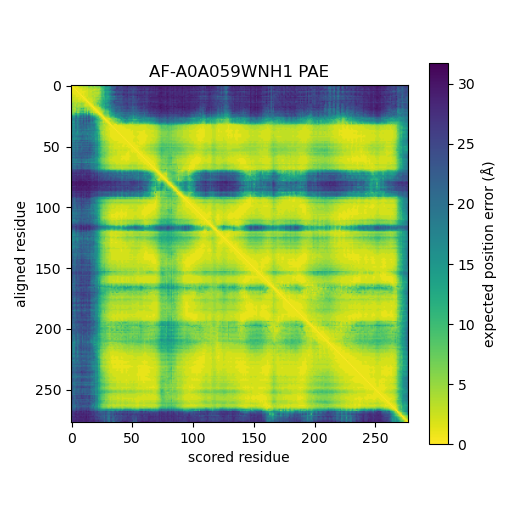84.69 171 TYR A O 1
ATOM 1287 N N . GLY A 1 172 ? -0.659 11.472 2.227 1.00 84.75 172 GLY A N 1
ATOM 1288 C CA . GLY A 1 172 ? -1.390 12.412 3.084 1.00 84.75 172 GLY A CA 1
ATOM 1289 C C . GLY A 1 172 ? -2.637 13.026 2.433 1.00 84.75 172 GLY A C 1
ATOM 1290 O O . GLY A 1 172 ? -3.497 13.551 3.137 1.00 84.75 172 GLY A O 1
ATOM 1291 N N . GLU A 1 173 ? -2.805 12.918 1.109 1.00 85.25 173 GLU A N 1
ATOM 1292 C CA . GLU A 1 173 ? -4.051 13.292 0.430 1.00 85.25 173 GLU A CA 1
ATOM 1293 C C . GLU A 1 173 ? -5.273 12.489 0.908 1.00 85.25 173 GLU A C 1
ATOM 1295 O O . GLU A 1 173 ? -6.397 12.969 0.762 1.00 85.25 173 GLU A O 1
ATOM 1300 N N . VAL A 1 174 ? -5.077 11.332 1.554 1.00 87.38 174 VAL A N 1
ATOM 1301 C CA . VAL A 1 174 ? -6.154 10.587 2.230 1.00 87.38 174 VAL A CA 1
ATOM 1302 C C . VAL A 1 174 ? -6.871 11.430 3.300 1.00 87.38 174 VAL A C 1
ATOM 1304 O O . VAL A 1 174 ? -7.982 11.117 3.724 1.00 87.38 174 VAL A O 1
ATOM 1307 N N . ARG A 1 175 ? -6.267 12.550 3.723 1.00 88.69 175 ARG A N 1
ATOM 1308 C CA . ARG A 1 175 ? -6.836 13.481 4.700 1.00 88.69 175 ARG A CA 1
ATOM 1309 C C . ARG A 1 175 ? -7.857 14.468 4.131 1.00 88.69 175 ARG A C 1
ATOM 1311 O O . ARG A 1 175 ? -8.459 15.212 4.902 1.00 88.69 175 ARG A O 1
ATOM 1318 N N . GLN A 1 176 ? -8.068 14.508 2.817 1.00 87.31 176 GLN A N 1
ATOM 1319 C CA . GLN A 1 176 ? -8.951 15.494 2.185 1.00 87.31 176 GLN A CA 1
ATOM 1320 C C . GLN A 1 176 ? -10.416 15.358 2.647 1.00 87.31 176 GLN A C 1
ATOM 1322 O O . GLN A 1 176 ? -10.902 14.256 2.894 1.00 87.31 176 GLN A O 1
ATOM 1327 N N . GLY A 1 177 ? -11.122 16.489 2.768 1.00 88.88 177 GLY A N 1
ATOM 1328 C CA . GLY A 1 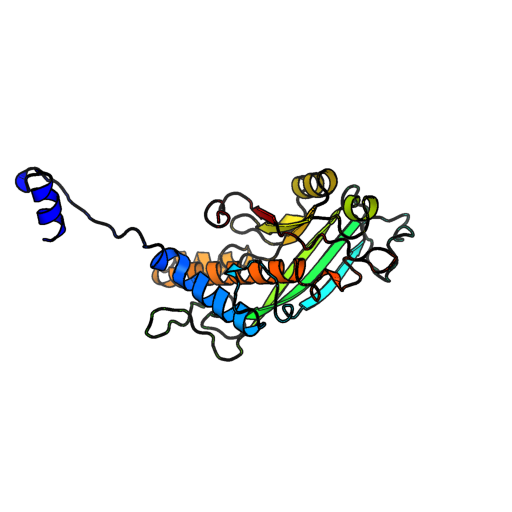177 ? -12.466 16.554 3.358 1.00 88.88 177 GLY A CA 1
ATOM 1329 C C . GLY A 1 177 ? -13.487 15.636 2.681 1.00 88.88 177 GLY A C 1
ATOM 1330 O O . GLY A 1 177 ? -14.184 14.902 3.371 1.00 88.88 177 GLY A O 1
ATOM 1331 N N . GLN A 1 178 ? -13.487 15.571 1.348 1.00 89.88 178 GLN A N 1
ATOM 1332 C CA . GLN A 1 178 ? -14.419 14.726 0.597 1.00 89.88 178 GLN A CA 1
ATOM 1333 C C . GLN A 1 178 ? -14.221 13.222 0.846 1.00 89.88 178 GLN A C 1
ATOM 1335 O O . GLN A 1 178 ? -15.179 12.459 0.778 1.00 89.88 178 GLN A O 1
ATOM 1340 N N . LEU A 1 179 ? -12.995 12.783 1.164 1.00 91.94 179 LEU A N 1
ATOM 1341 C CA . LEU A 1 179 ? -12.746 11.391 1.551 1.00 91.94 179 LEU A CA 1
ATOM 1342 C C . LEU A 1 179 ? -13.235 11.118 2.967 1.00 91.94 179 LEU A C 1
ATOM 1344 O O . LEU A 1 179 ? -13.712 10.022 3.232 1.00 91.94 179 LEU A O 1
ATOM 1348 N N . GLN A 1 180 ? -13.147 12.102 3.867 1.00 93.75 180 GLN A N 1
ATOM 1349 C CA . GLN A 1 180 ? -13.716 11.982 5.211 1.00 93.75 180 GLN A CA 1
ATOM 1350 C C . GLN A 1 180 ? -15.241 11.873 5.147 1.00 93.75 180 GLN A C 1
ATOM 1352 O O . GLN A 1 180 ? -15.814 11.038 5.841 1.00 93.75 180 GLN A O 1
ATOM 1357 N N . ASP A 1 181 ? -15.877 12.679 4.291 1.00 94.12 181 ASP A N 1
ATOM 1358 C CA . ASP A 1 181 ? -17.318 12.619 4.037 1.00 94.12 181 ASP A CA 1
ATOM 1359 C C . ASP A 1 181 ? -17.717 11.238 3.524 1.00 94.12 181 ASP A C 1
ATOM 1361 O O . ASP A 1 181 ? -18.536 10.564 4.142 1.00 94.12 181 ASP A O 1
ATOM 1365 N N . PHE A 1 182 ? -17.058 10.765 2.464 1.00 94.81 182 PHE A N 1
ATOM 1366 C CA . PHE A 1 182 ? -17.326 9.448 1.890 1.00 94.81 182 PHE A CA 1
ATOM 1367 C C . PHE A 1 182 ? -17.076 8.311 2.891 1.00 94.81 182 PHE A C 1
ATOM 1369 O O . PHE A 1 182 ? -17.878 7.384 3.005 1.00 94.81 182 PHE A O 1
ATOM 1376 N N . ALA A 1 183 ? -15.964 8.369 3.631 1.00 96.19 183 ALA A N 1
ATOM 1377 C CA . ALA A 1 183 ? -15.616 7.376 4.641 1.00 96.19 183 ALA A CA 1
ATOM 1378 C C . ALA A 1 183 ? -16.691 7.277 5.726 1.00 96.19 183 ALA A C 1
ATOM 1380 O O . ALA A 1 183 ? -17.092 6.169 6.082 1.00 96.19 183 ALA A O 1
ATOM 1381 N N . GLN A 1 184 ? -17.178 8.419 6.217 1.00 96.31 184 GLN A N 1
ATOM 1382 C CA . GLN A 1 184 ? -18.206 8.474 7.249 1.00 96.31 184 GLN A CA 1
ATOM 1383 C C . GLN A 1 184 ? -19.592 8.084 6.713 1.00 96.31 184 GLN A C 1
ATOM 1385 O O . GLN A 1 184 ? -20.307 7.342 7.380 1.00 96.31 184 GLN A O 1
ATOM 1390 N N . GLU A 1 185 ? -19.965 8.525 5.509 1.00 96.50 185 GLU A N 1
ATOM 1391 C CA . GLU A 1 185 ? -21.268 8.230 4.894 1.00 96.50 185 GLU A CA 1
ATOM 1392 C C . GLU A 1 185 ? -21.405 6.756 4.483 1.00 96.50 185 GLU A C 1
ATOM 1394 O O . GLU A 1 185 ? -22.494 6.179 4.513 1.00 96.50 185 GLU A O 1
ATOM 1399 N N . HIS A 1 186 ? -20.297 6.123 4.095 1.00 96.62 186 HIS A N 1
ATOM 1400 C CA . HIS A 1 186 ? -20.311 4.789 3.500 1.00 96.62 186 HIS A CA 1
ATOM 1401 C C . HIS A 1 186 ? -19.481 3.752 4.264 1.00 96.62 186 HIS A C 1
ATOM 1403 O O . HIS A 1 186 ? -19.314 2.634 3.777 1.00 96.62 186 HIS A O 1
ATOM 1409 N N . ASN A 1 187 ? -18.988 4.071 5.458 1.00 97.31 187 ASN A N 1
ATOM 1410 C CA . ASN A 1 187 ? -18.187 3.169 6.284 1.00 97.31 187 ASN A CA 1
ATOM 1411 C C . ASN A 1 187 ? -16.983 2.567 5.525 1.00 97.31 187 ASN A C 1
ATOM 1413 O O . ASN A 1 187 ? -16.853 1.346 5.378 1.00 97.31 187 ASN A O 1
ATOM 1417 N N . PHE A 1 188 ? -16.122 3.438 4.991 1.00 98.00 188 PHE A N 1
ATOM 1418 C CA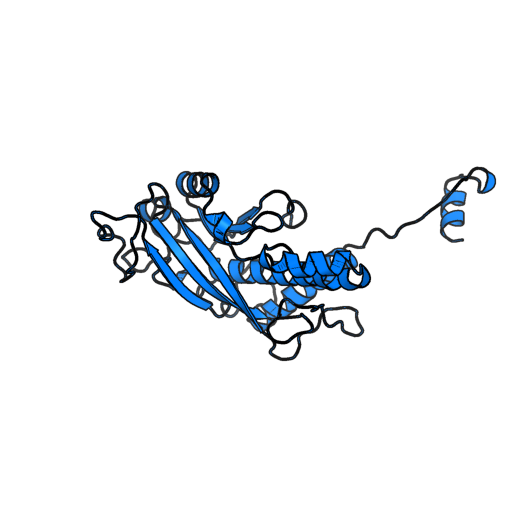 . PHE A 1 188 ? -14.869 3.043 4.343 1.00 98.00 188 PHE A CA 1
ATOM 1419 C C . PHE A 1 188 ? -13.657 3.404 5.193 1.00 98.00 188 PHE A C 1
ATOM 1421 O O . PHE A 1 188 ? -13.514 4.544 5.622 1.00 98.00 188 PHE A O 1
ATOM 1428 N N . ILE A 1 189 ? -12.741 2.452 5.362 1.00 98.12 189 ILE A N 1
ATOM 1429 C CA . ILE A 1 189 ? -11.392 2.724 5.865 1.00 98.12 189 ILE A CA 1
ATOM 1430 C C . ILE A 1 189 ? -10.498 2.925 4.647 1.00 98.12 189 ILE A C 1
ATOM 1432 O O . ILE A 1 189 ? -10.227 1.975 3.906 1.00 98.12 189 ILE A O 1
ATOM 1436 N N . PHE A 1 190 ? -10.053 4.162 4.431 1.00 97.81 190 PHE A N 1
ATOM 1437 C CA . PHE A 1 190 ? -9.119 4.475 3.355 1.00 97.81 190 PHE A CA 1
ATOM 1438 C C . PHE A 1 190 ? -7.686 4.354 3.839 1.00 97.81 190 PHE A C 1
ATOM 1440 O O . PHE A 1 190 ? -7.329 4.950 4.854 1.00 97.81 190 PHE A O 1
ATOM 1447 N N . CYS A 1 191 ? -6.857 3.655 3.071 1.00 97.56 191 CYS A N 1
ATOM 1448 C CA . CYS A 1 191 ? -5.413 3.652 3.244 1.00 97.56 191 CYS A CA 1
ATOM 1449 C C . CYS A 1 191 ? -4.707 4.105 1.975 1.00 97.56 191 CYS A C 1
ATOM 1451 O O . CYS A 1 191 ? -5.108 3.763 0.865 1.00 97.56 191 CYS A O 1
ATOM 1453 N N . ALA A 1 192 ? -3.618 4.837 2.137 1.00 95.69 192 ALA A N 1
ATOM 1454 C CA . ALA A 1 192 ? -2.805 5.335 1.048 1.00 95.69 192 ALA A CA 1
ATOM 1455 C C . ALA A 1 192 ? -1.328 5.071 1.322 1.00 95.69 192 ALA A C 1
ATOM 1457 O O . ALA A 1 192 ? -0.873 5.053 2.463 1.00 95.69 192 ALA A O 1
ATOM 1458 N N . THR A 1 193 ? -0.580 4.912 0.241 1.00 94.19 193 THR A N 1
ATOM 1459 C CA . THR A 1 193 ? 0.877 4.995 0.215 1.00 94.19 193 THR A CA 1
ATOM 1460 C C . THR A 1 193 ? 1.281 5.886 -0.958 1.00 94.19 193 THR A C 1
ATOM 1462 O O . THR A 1 193 ? 0.457 6.172 -1.836 1.00 94.19 193 THR A O 1
ATOM 1465 N N . ASP A 1 194 ? 2.520 6.365 -0.972 1.00 87.69 194 ASP A N 1
ATOM 1466 C CA . ASP A 1 194 ? 3.025 7.122 -2.107 1.00 87.69 194 ASP A CA 1
ATOM 1467 C C . ASP A 1 194 ? 3.089 6.217 -3.333 1.00 87.69 194 ASP A C 1
ATOM 1469 O O . ASP A 1 194 ? 3.703 5.145 -3.341 1.00 87.69 194 ASP A O 1
ATOM 1473 N N . TRP A 1 195 ? 2.472 6.678 -4.414 1.00 83.12 195 TRP A N 1
ATOM 1474 C CA . TRP A 1 195 ? 2.656 6.060 -5.707 1.00 83.12 195 TRP A CA 1
ATOM 1475 C C . TRP A 1 195 ? 3.994 6.523 -6.269 1.00 83.12 195 TRP A C 1
ATOM 1477 O O . TRP A 1 195 ? 4.071 7.523 -6.988 1.00 83.12 195 TRP A O 1
ATOM 1487 N N . ALA A 1 196 ? 5.042 5.780 -5.917 1.00 80.50 196 ALA A N 1
ATOM 1488 C CA . ALA A 1 196 ? 6.405 6.040 -6.360 1.00 80.50 196 ALA A CA 1
ATOM 1489 C C . ALA A 1 196 ? 6.463 6.292 -7.876 1.00 80.50 196 ALA A C 1
ATOM 1491 O O . ALA A 1 196 ? 5.794 5.622 -8.660 1.00 80.50 196 ALA A O 1
ATOM 1492 N N . GLY A 1 197 ? 7.245 7.286 -8.283 1.00 76.19 197 GLY A N 1
ATOM 1493 C CA . GLY A 1 197 ? 7.315 7.802 -9.649 1.00 76.19 197 GLY A CA 1
ATOM 1494 C C . GLY A 1 197 ? 6.313 8.926 -9.939 1.00 76.19 197 GLY A C 1
ATOM 1495 O O . GLY A 1 197 ? 6.498 9.661 -10.899 1.00 76.19 197 GLY A O 1
ATOM 1496 N N . MET A 1 198 ? 5.273 9.117 -9.129 1.00 79.94 198 MET A N 1
ATOM 1497 C CA . MET A 1 198 ? 4.307 10.214 -9.291 1.00 79.94 198 MET A CA 1
ATOM 1498 C C . MET A 1 198 ? 4.102 11.023 -8.013 1.00 79.94 198 MET A C 1
ATOM 1500 O O . MET A 1 198 ? 3.220 11.880 -7.992 1.00 79.94 198 MET A O 1
ATOM 1504 N N . ALA A 1 199 ? 4.853 10.756 -6.948 1.00 79.00 199 ALA A N 1
ATOM 1505 C CA . ALA A 1 199 ? 4.725 11.475 -5.691 1.00 79.00 199 ALA A CA 1
ATOM 1506 C C . ALA A 1 199 ? 5.561 12.762 -5.698 1.00 79.00 199 ALA A C 1
ATOM 1508 O O . ALA A 1 199 ? 6.439 12.953 -6.542 1.00 79.00 199 ALA A O 1
ATOM 1509 N N . THR A 1 200 ? 5.310 13.666 -4.749 1.00 76.31 200 THR A N 1
ATOM 1510 C CA . THR A 1 200 ? 6.091 14.908 -4.594 1.00 76.31 200 THR A CA 1
ATOM 1511 C C . THR A 1 200 ? 7.593 14.623 -4.504 1.00 76.31 200 THR A C 1
ATOM 1513 O O . THR A 1 200 ? 8.406 15.348 -5.076 1.00 76.31 200 THR A O 1
ATOM 1516 N N . VAL A 1 201 ? 7.963 13.524 -3.841 1.00 80.50 201 VAL A N 1
ATOM 1517 C CA . VAL A 1 201 ? 9.357 13.079 -3.688 1.00 80.50 201 VAL A CA 1
ATOM 1518 C C . VAL A 1 201 ? 10.043 12.734 -5.017 1.00 80.50 201 VAL A C 1
ATOM 1520 O O . VAL A 1 201 ? 11.268 12.688 -5.070 1.00 80.50 201 VAL A O 1
ATOM 1523 N N . ASP A 1 202 ? 9.281 12.528 -6.096 1.00 79.06 202 ASP A N 1
ATOM 1524 C CA . ASP A 1 202 ? 9.791 12.172 -7.424 1.00 79.06 202 ASP A CA 1
ATOM 1525 C C . ASP A 1 202 ? 9.999 13.388 -8.347 1.00 79.06 202 ASP A C 1
ATOM 1527 O O . ASP A 1 202 ? 10.584 13.246 -9.424 1.00 79.06 202 ASP A O 1
ATOM 1531 N N . VAL A 1 203 ? 9.581 14.593 -7.933 1.00 80.12 203 VAL A N 1
ATOM 1532 C CA . VAL A 1 203 ? 9.775 15.840 -8.702 1.00 80.12 203 VAL A CA 1
ATOM 1533 C C . VAL A 1 203 ? 11.240 16.052 -9.124 1.00 80.12 203 VAL A C 1
ATOM 1535 O O . VAL A 1 203 ? 11.460 16.385 -10.292 1.00 80.12 203 VAL A O 1
ATOM 1538 N N . PRO A 1 204 ? 12.260 15.804 -8.272 1.00 80.00 204 PRO A N 1
ATOM 1539 C CA . PRO A 1 204 ? 13.658 15.910 -8.693 1.00 80.00 204 PRO A CA 1
ATOM 1540 C C . PRO A 1 204 ? 14.029 14.960 -9.842 1.00 80.00 204 PRO A C 1
ATOM 1542 O O . PRO A 1 204 ? 14.752 15.358 -10.754 1.00 80.00 204 PRO A O 1
ATOM 1545 N N . ASN A 1 205 ? 13.507 13.726 -9.844 1.00 79.88 205 ASN A N 1
ATOM 1546 C CA . ASN A 1 205 ? 13.754 12.770 -10.928 1.00 79.88 205 ASN A CA 1
ATOM 1547 C C . ASN A 1 205 ? 13.089 13.232 -12.233 1.00 79.88 205 ASN A C 1
ATOM 1549 O O . ASN A 1 205 ? 13.702 13.167 -13.295 1.00 79.88 205 ASN A O 1
ATOM 1553 N N . VAL A 1 206 ? 11.868 13.773 -12.165 1.00 80.38 206 VAL A N 1
ATOM 1554 C CA . VAL A 1 206 ? 11.196 14.339 -13.348 1.00 80.38 206 VAL A CA 1
ATOM 1555 C C . VAL A 1 206 ? 11.969 15.529 -13.913 1.00 80.38 206 VAL A C 1
ATOM 1557 O O . VAL A 1 206 ? 12.177 15.593 -15.123 1.00 80.38 206 VAL A O 1
ATOM 1560 N N . ALA A 1 207 ? 12.453 16.437 -13.062 1.00 79.50 207 ALA A N 1
ATOM 1561 C CA . ALA A 1 207 ? 13.291 17.551 -13.500 1.00 79.50 207 ALA A CA 1
ATOM 1562 C C . ALA A 1 207 ? 14.559 17.061 -14.219 1.00 79.50 207 ALA A C 1
ATOM 1564 O O . ALA A 1 207 ? 14.931 17.617 -15.249 1.00 79.50 207 ALA A O 1
ATOM 1565 N N . HIS A 1 208 ? 15.177 15.981 -13.733 1.00 80.94 208 HIS A N 1
ATOM 1566 C CA . HIS A 1 208 ? 16.324 15.361 -14.392 1.00 80.94 208 HIS A CA 1
ATOM 1567 C C . HIS A 1 208 ? 15.967 14.762 -15.765 1.00 80.94 208 HIS A C 1
ATOM 1569 O O . HIS A 1 208 ? 16.677 15.000 -16.740 1.00 80.94 208 HIS A O 1
ATOM 1575 N N . ILE A 1 209 ? 14.831 14.070 -15.889 1.00 80.44 209 ILE A N 1
ATOM 1576 C CA . ILE A 1 209 ? 14.358 13.518 -17.173 1.00 80.44 209 ILE A CA 1
ATOM 1577 C C . ILE A 1 209 ? 14.134 14.616 -18.220 1.00 80.44 209 ILE A C 1
ATOM 1579 O O . ILE A 1 209 ? 14.417 14.410 -19.396 1.00 80.44 209 ILE A O 1
ATOM 1583 N N . LEU A 1 210 ? 13.662 15.800 -17.817 1.00 81.00 210 LEU A N 1
ATOM 1584 C CA . LEU A 1 210 ? 13.489 16.925 -18.744 1.00 81.00 210 LEU A CA 1
ATOM 1585 C C . LEU A 1 210 ? 14.819 17.432 -19.319 1.00 81.00 210 LEU A C 1
ATOM 1587 O O . LEU A 1 210 ? 14.827 18.005 -20.407 1.00 81.00 210 LEU A O 1
ATOM 1591 N N . THR A 1 211 ? 15.933 17.218 -18.611 1.00 83.88 211 THR A N 1
ATOM 1592 C CA . THR A 1 211 ? 17.275 17.559 -19.111 1.00 83.88 211 THR A CA 1
ATOM 1593 C C . THR A 1 211 ? 17.847 16.501 -20.054 1.00 83.88 211 THR A C 1
ATOM 1595 O O . THR A 1 211 ? 18.632 16.840 -20.935 1.00 83.88 211 THR A O 1
ATOM 1598 N N . ASP A 1 212 ? 17.428 15.242 -19.908 1.00 81.00 212 ASP A N 1
ATOM 1599 C CA . ASP A 1 212 ? 17.804 14.133 -20.782 1.00 81.00 212 ASP A CA 1
ATOM 1600 C C . ASP A 1 212 ? 16.713 13.049 -20.775 1.00 81.00 212 ASP A C 1
ATOM 1602 O O . ASP A 1 212 ? 16.563 12.277 -19.819 1.00 81.00 212 ASP A O 1
ATOM 1606 N N . LEU A 1 213 ? 15.970 12.980 -21.885 1.00 84.88 213 LEU A N 1
ATOM 1607 C CA . LEU A 1 213 ? 14.845 12.063 -22.072 1.00 84.88 213 LEU A CA 1
ATOM 1608 C C . LEU A 1 213 ? 15.259 10.587 -22.104 1.00 84.88 213 LEU A C 1
ATOM 1610 O O . LEU A 1 213 ? 14.394 9.723 -21.951 1.00 84.88 213 LEU A O 1
ATOM 1614 N N . SER A 1 214 ? 16.550 10.269 -22.257 1.00 84.94 214 SER A N 1
ATOM 1615 C CA . SER A 1 214 ? 17.033 8.889 -22.138 1.00 84.94 214 SER A CA 1
ATOM 1616 C C . SER A 1 214 ? 16.776 8.301 -20.743 1.00 84.94 214 SER A C 1
ATOM 1618 O O . SER A 1 214 ? 16.650 7.085 -20.601 1.00 84.94 214 SER A O 1
ATOM 1620 N N . ASN A 1 215 ? 16.575 9.160 -19.736 1.00 83.69 215 ASN A N 1
ATOM 1621 C CA . ASN A 1 215 ? 16.224 8.778 -18.370 1.00 83.69 215 ASN A CA 1
ATOM 1622 C C . ASN A 1 215 ? 14.735 8.461 -18.172 1.00 83.69 215 ASN A C 1
ATOM 1624 O O . ASN A 1 215 ? 14.347 8.057 -17.081 1.00 83.69 215 ASN A O 1
ATOM 1628 N N . PHE A 1 216 ? 13.877 8.596 -19.189 1.00 84.81 216 PHE A N 1
ATOM 1629 C CA . PHE A 1 216 ? 12.441 8.312 -19.062 1.00 84.81 216 PHE A CA 1
ATOM 1630 C C . PHE A 1 216 ? 12.091 6.939 -18.433 1.00 84.81 216 PHE A C 1
ATOM 1632 O O . PHE A 1 216 ? 11.119 6.875 -17.672 1.00 84.81 216 PHE A O 1
ATOM 1639 N N . PRO A 1 217 ? 12.852 5.843 -18.655 1.00 86.38 217 PRO A N 1
ATOM 1640 C CA . PRO A 1 217 ? 12.603 4.570 -17.975 1.00 86.38 217 PRO A CA 1
ATOM 1641 C C . PRO A 1 217 ? 12.607 4.655 -16.442 1.00 86.38 217 PRO A C 1
ATOM 1643 O O . PRO A 1 217 ? 11.846 3.928 -15.807 1.00 86.38 217 PRO A O 1
ATOM 1646 N N . THR A 1 218 ? 13.371 5.574 -15.835 1.00 85.44 218 THR A N 1
ATOM 1647 C CA . THR A 1 218 ? 13.412 5.733 -14.368 1.00 85.44 218 THR A CA 1
ATOM 1648 C C . THR A 1 218 ? 12.071 6.197 -13.799 1.00 85.44 218 THR A C 1
ATOM 1650 O O . THR A 1 218 ? 11.754 5.913 -12.648 1.00 85.44 218 THR A O 1
ATOM 1653 N N . LEU A 1 219 ? 11.249 6.880 -14.601 1.00 85.81 219 LEU A N 1
ATOM 1654 C CA . LEU A 1 219 ? 9.877 7.230 -14.244 1.00 85.81 219 LEU A CA 1
ATOM 1655 C C . LEU A 1 219 ? 8.941 6.033 -14.434 1.00 85.81 219 LEU A C 1
ATOM 1657 O O . LEU A 1 219 ? 8.219 5.654 -13.514 1.00 85.81 219 LEU A O 1
ATOM 1661 N N . ALA A 1 220 ? 8.958 5.428 -15.623 1.00 87.25 220 ALA A N 1
ATOM 1662 C CA . ALA A 1 220 ? 8.015 4.376 -16.000 1.00 87.25 220 ALA A CA 1
ATOM 1663 C C . ALA A 1 220 ? 8.160 3.099 -15.150 1.00 87.25 220 ALA A C 1
ATOM 1665 O O . ALA A 1 220 ? 7.159 2.496 -14.752 1.00 87.25 220 ALA A O 1
ATOM 1666 N N . ASP A 1 221 ? 9.392 2.694 -14.847 1.00 90.94 221 ASP A N 1
ATOM 1667 C CA . ASP A 1 221 ? 9.661 1.515 -14.024 1.00 90.94 221 ASP A CA 1
ATOM 1668 C C . ASP A 1 221 ? 9.339 1.793 -12.547 1.00 90.94 221 ASP A C 1
ATOM 1670 O O . ASP A 1 221 ? 8.740 0.961 -11.861 1.00 90.94 221 ASP A O 1
ATOM 1674 N N . ARG A 1 222 ? 9.625 3.009 -12.064 1.00 90.06 222 ARG A N 1
ATOM 1675 C CA . ARG A 1 222 ? 9.293 3.422 -10.695 1.00 90.06 222 ARG A CA 1
ATOM 1676 C C . ARG A 1 222 ? 7.785 3.517 -10.460 1.00 90.06 222 ARG A C 1
ATOM 1678 O O . ARG A 1 222 ? 7.328 3.113 -9.396 1.00 90.06 222 ARG A O 1
ATOM 1685 N N . VAL A 1 223 ? 7.008 3.933 -11.464 1.00 89.81 223 VAL A N 1
ATOM 1686 C CA . VAL A 1 223 ? 5.533 3.897 -11.428 1.00 89.81 223 VAL A CA 1
ATOM 1687 C C . VAL A 1 223 ? 4.994 2.476 -11.270 1.00 89.81 223 VAL A C 1
ATOM 1689 O O . VAL A 1 223 ? 4.037 2.269 -10.521 1.00 89.81 223 VAL A O 1
ATOM 1692 N N . GLN A 1 224 ? 5.603 1.493 -11.935 1.00 92.75 224 GLN A N 1
ATOM 1693 C CA . GLN A 1 224 ? 5.226 0.085 -11.783 1.00 92.75 224 GLN A CA 1
ATOM 1694 C C . GLN A 1 224 ? 5.645 -0.470 -10.412 1.00 92.75 224 GLN A C 1
ATOM 1696 O O . GLN A 1 224 ? 4.855 -1.152 -9.763 1.00 92.75 224 GLN A O 1
ATOM 1701 N N . GLN A 1 225 ? 6.825 -0.103 -9.902 1.00 94.12 225 GLN A N 1
ATOM 1702 C CA . GLN A 1 225 ? 7.198 -0.398 -8.513 1.00 94.12 225 GLN A CA 1
ATOM 1703 C C . GLN A 1 225 ? 6.199 0.226 -7.515 1.00 94.12 225 GLN A C 1
ATOM 1705 O O . GLN A 1 225 ? 5.782 -0.434 -6.567 1.00 94.12 225 GLN A O 1
ATOM 1710 N N . GLY A 1 226 ? 5.745 1.461 -7.749 1.00 91.56 226 GLY A N 1
ATOM 1711 C CA . GLY A 1 226 ? 4.710 2.120 -6.944 1.00 91.56 226 GLY A CA 1
ATOM 1712 C C . GLY A 1 226 ? 3.360 1.393 -6.978 1.00 91.56 226 GLY A C 1
ATOM 1713 O O . GLY A 1 226 ? 2.679 1.297 -5.958 1.00 91.56 226 GLY A O 1
ATOM 1714 N N . MET A 1 227 ? 2.995 0.806 -8.119 1.00 93.06 227 MET A N 1
ATOM 1715 C CA . MET A 1 227 ? 1.813 -0.052 -8.215 1.00 93.06 227 MET A CA 1
ATOM 1716 C C . MET A 1 227 ? 1.977 -1.338 -7.392 1.00 93.06 227 MET A C 1
ATOM 1718 O O . MET A 1 227 ? 1.035 -1.734 -6.707 1.00 93.06 227 MET A O 1
ATOM 1722 N N . LEU A 1 228 ? 3.162 -1.963 -7.389 1.00 96.50 228 LEU A N 1
ATOM 1723 C CA . LEU A 1 228 ? 3.442 -3.115 -6.521 1.00 96.50 228 LEU A CA 1
ATOM 1724 C C . LEU A 1 228 ? 3.284 -2.756 -5.038 1.00 96.50 228 LEU A C 1
ATOM 1726 O O . LEU A 1 228 ? 2.651 -3.504 -4.291 1.00 96.50 228 LEU A O 1
ATOM 1730 N N . ASN A 1 229 ? 3.790 -1.589 -4.632 1.00 95.94 229 ASN A N 1
ATOM 1731 C CA . ASN A 1 229 ? 3.621 -1.077 -3.273 1.00 95.94 229 ASN A CA 1
ATOM 1732 C C . ASN A 1 229 ? 2.129 -0.982 -2.902 1.00 95.94 229 ASN A C 1
ATOM 1734 O O . ASN A 1 229 ? 1.721 -1.452 -1.843 1.00 95.94 229 ASN A O 1
ATOM 1738 N N . PHE A 1 230 ? 1.292 -0.464 -3.806 1.00 93.81 230 PHE A N 1
ATOM 1739 C CA . PHE A 1 230 ? -0.163 -0.411 -3.621 1.00 93.81 230 PHE A CA 1
ATOM 1740 C C . PHE A 1 230 ? -0.790 -1.790 -3.403 1.00 93.81 230 PHE A C 1
ATOM 1742 O O . PHE A 1 230 ? -1.621 -1.960 -2.512 1.00 93.81 230 PHE A O 1
ATOM 1749 N N . LEU A 1 231 ? -0.381 -2.787 -4.190 1.00 96.44 231 LEU A N 1
ATOM 1750 C CA . LEU A 1 231 ? -0.883 -4.156 -4.054 1.00 96.44 231 LEU A CA 1
ATOM 1751 C C . LEU A 1 231 ? -0.482 -4.783 -2.712 1.00 96.44 231 LEU A C 1
ATOM 1753 O O . LEU A 1 231 ? -1.274 -5.524 -2.132 1.00 96.44 231 LEU A O 1
ATOM 1757 N N . TYR A 1 232 ? 0.706 -4.463 -2.195 1.00 98.31 232 TYR A N 1
ATOM 1758 C CA . TYR A 1 232 ? 1.159 -4.908 -0.874 1.00 98.31 232 TYR A CA 1
ATOM 1759 C C . TYR A 1 232 ? 0.337 -4.281 0.259 1.00 98.31 232 TYR A C 1
ATOM 1761 O O . TYR A 1 232 ? -0.103 -5.001 1.157 1.00 98.31 232 TYR A O 1
ATOM 1769 N N . LEU A 1 233 ? 0.032 -2.981 0.186 1.00 98.38 233 LEU A N 1
ATOM 1770 C CA . LEU A 1 233 ? -0.884 -2.341 1.139 1.00 98.38 233 LEU A CA 1
ATOM 1771 C C . LEU A 1 233 ? -2.295 -2.939 1.041 1.00 98.38 233 LEU A C 1
ATOM 1773 O O . LEU A 1 233 ? -2.940 -3.205 2.053 1.00 98.38 233 LEU A O 1
ATOM 1777 N N . GLY A 1 234 ? -2.753 -3.221 -0.180 1.00 97.50 234 GLY A N 1
ATOM 1778 C CA . GLY A 1 234 ? -4.007 -3.927 -0.422 1.00 97.50 234 GLY A CA 1
ATOM 1779 C C . GLY A 1 234 ? -4.030 -5.301 0.239 1.00 97.50 234 GLY A C 1
ATOM 1780 O O . GLY A 1 234 ? -4.999 -5.641 0.910 1.00 97.50 234 GLY A O 1
ATOM 1781 N N . ARG A 1 235 ? -2.940 -6.068 0.118 1.00 98.06 235 ARG A N 1
ATOM 1782 C CA . ARG A 1 235 ? -2.789 -7.363 0.787 1.00 98.06 235 ARG A CA 1
ATOM 1783 C C . ARG A 1 235 ? -2.847 -7.212 2.305 1.00 98.06 235 ARG A C 1
ATOM 1785 O O . ARG A 1 235 ? -3.574 -7.970 2.931 1.00 98.06 235 ARG A O 1
ATOM 1792 N N . LEU A 1 236 ? -2.163 -6.227 2.888 1.00 98.19 236 LEU A N 1
ATOM 1793 C CA . LEU A 1 236 ? -2.222 -5.953 4.330 1.00 98.19 236 LEU A CA 1
ATOM 1794 C C . LEU A 1 236 ? -3.643 -5.673 4.837 1.00 98.19 236 LEU A C 1
ATOM 1796 O O . LEU A 1 236 ? -3.975 -6.070 5.950 1.00 98.19 236 LEU A O 1
ATOM 1800 N N . LEU A 1 237 ? -4.483 -5.026 4.029 1.00 98.12 237 LEU A N 1
ATOM 1801 C CA . LEU A 1 237 ? -5.863 -4.708 4.398 1.00 98.12 237 LEU A CA 1
ATOM 1802 C C . LEU A 1 237 ? -6.792 -5.922 4.465 1.00 98.12 237 LEU A C 1
ATOM 1804 O O . LEU A 1 237 ? -7.746 -5.905 5.238 1.00 98.12 237 LEU A O 1
ATOM 1808 N N . ILE A 1 238 ? -6.542 -6.950 3.651 1.00 97.31 238 ILE A N 1
ATOM 1809 C CA . ILE A 1 238 ? -7.437 -8.113 3.528 1.00 97.31 238 ILE A CA 1
ATOM 1810 C C . ILE A 1 238 ? -6.833 -9.421 4.054 1.00 97.31 238 ILE A C 1
ATOM 1812 O O . ILE A 1 238 ? -7.540 -10.423 4.149 1.00 97.31 238 ILE A O 1
ATOM 1816 N N . HIS A 1 239 ? -5.540 -9.444 4.393 1.00 98.00 239 HIS A N 1
ATOM 1817 C CA . HIS A 1 239 ? -4.892 -10.641 4.924 1.00 98.00 239 HIS A CA 1
ATOM 1818 C C . HIS A 1 239 ? -5.339 -10.928 6.364 1.00 98.00 239 HIS A C 1
ATOM 1820 O O . HIS A 1 239 ? -5.305 -10.014 7.187 1.00 98.00 239 HIS A O 1
ATOM 1826 N N . PRO A 1 240 ? -5.659 -12.186 6.730 1.00 96.12 240 PRO A N 1
ATOM 1827 C CA . PRO A 1 240 ? -6.027 -12.547 8.105 1.00 96.12 240 PRO A CA 1
ATOM 1828 C C . PRO A 1 240 ? -4.958 -12.216 9.158 1.00 96.12 240 PRO A C 1
ATOM 1830 O O . PRO A 1 240 ? -5.280 -12.006 10.322 1.00 96.12 240 PRO A O 1
ATOM 1833 N N . GLN A 1 241 ? -3.691 -12.177 8.738 1.00 97.38 241 GLN A N 1
ATOM 1834 C CA . GLN A 1 241 ? -2.522 -11.785 9.546 1.00 97.38 241 GLN A CA 1
ATOM 1835 C C . GLN A 1 241 ? -2.037 -10.347 9.262 1.00 97.38 241 GLN A C 1
ATOM 1837 O O . GLN A 1 241 ? -0.902 -10.003 9.576 1.00 97.38 241 GLN A O 1
ATOM 1842 N N . GLY A 1 242 ? -2.846 -9.544 8.567 1.00 97.69 242 GLY A N 1
ATOM 1843 C CA . GLY A 1 242 ? -2.521 -8.173 8.181 1.00 97.69 242 GLY A CA 1
ATOM 1844 C C . GLY A 1 242 ? -2.978 -7.147 9.217 1.00 97.69 242 GLY A C 1
ATOM 1845 O O . GLY A 1 242 ? -2.966 -7.393 10.419 1.00 97.69 242 GLY A O 1
ATOM 1846 N N . LEU A 1 243 ? -3.438 -5.984 8.752 1.00 97.88 243 LEU A N 1
ATOM 1847 C CA . LEU A 1 243 ? -3.827 -4.869 9.623 1.00 97.88 243 LEU A CA 1
ATOM 1848 C C . LEU A 1 243 ? -4.986 -5.216 10.565 1.00 97.88 243 LEU A C 1
ATOM 1850 O O . LEU A 1 243 ? -5.095 -4.632 11.636 1.00 97.88 243 LEU A O 1
ATOM 1854 N N . SER A 1 244 ? -5.811 -6.211 10.232 1.00 96.12 244 SER A N 1
ATOM 1855 C CA . SER A 1 244 ? -6.889 -6.689 11.104 1.00 96.12 244 SER A CA 1
ATOM 1856 C C . SER A 1 244 ? -6.412 -7.227 12.458 1.00 96.12 244 SER A C 1
ATOM 1858 O O . SER A 1 244 ? -7.216 -7.323 13.387 1.00 96.12 244 SER A O 1
ATOM 1860 N N . THR A 1 245 ? -5.133 -7.597 12.589 1.00 95.94 245 THR A N 1
ATOM 1861 C CA . THR A 1 245 ? -4.580 -8.162 13.830 1.00 95.94 245 THR A CA 1
ATOM 1862 C C . THR A 1 245 ? -4.018 -7.121 14.785 1.00 95.94 245 THR A C 1
ATOM 1864 O O . THR A 1 245 ? -3.631 -7.487 15.893 1.00 95.94 245 THR A O 1
ATOM 1867 N N . VAL A 1 246 ? -3.924 -5.852 14.381 1.00 93.94 246 VAL A N 1
ATOM 1868 C CA . VAL A 1 246 ? -3.372 -4.803 15.241 1.00 93.94 246 VAL A CA 1
ATOM 1869 C C . VAL A 1 246 ? -4.471 -3.992 15.915 1.00 93.94 246 VAL A C 1
ATOM 1871 O O . VAL A 1 246 ? -5.505 -3.690 15.320 1.00 93.94 246 VAL A O 1
ATOM 1874 N N . ALA A 1 247 ? -4.182 -3.581 17.146 1.00 91.56 247 ALA A N 1
ATOM 1875 C CA . ALA A 1 247 ? -5.038 -2.767 18.002 1.00 91.56 247 ALA A CA 1
ATOM 1876 C C . ALA A 1 247 ? -5.673 -1.563 17.272 1.00 91.56 247 ALA A C 1
ATOM 1878 O O . ALA A 1 247 ? -6.871 -1.297 17.341 1.00 91.56 247 ALA A O 1
ATOM 1879 N N . ALA A 1 248 ? -4.872 -0.879 16.452 1.00 91.25 248 ALA A N 1
ATOM 1880 C CA . ALA A 1 248 ? -5.303 0.288 15.692 1.00 91.25 248 ALA A CA 1
ATOM 1881 C C . ALA A 1 248 ? -6.529 0.047 14.780 1.00 91.25 248 ALA A C 1
ATOM 1883 O O . ALA A 1 248 ? -7.255 0.999 14.506 1.00 91.25 248 ALA A O 1
ATOM 1884 N N . PHE A 1 249 ? -6.791 -1.190 14.345 1.00 95.00 249 PHE A N 1
ATOM 1885 C CA . PHE A 1 249 ? -7.909 -1.555 13.459 1.00 95.00 249 PHE A CA 1
ATOM 1886 C C . PHE A 1 249 ? -8.935 -2.470 14.142 1.00 95.00 249 PHE A C 1
ATOM 1888 O O . PHE A 1 249 ? -9.694 -3.170 13.461 1.00 95.00 249 PHE A O 1
ATOM 1895 N N . GLN A 1 250 ? -8.947 -2.498 15.472 1.00 93.25 250 GLN A N 1
ATOM 1896 C CA . GLN A 1 250 ? -9.854 -3.308 16.273 1.00 93.25 250 GLN A CA 1
ATOM 1897 C C . GLN A 1 250 ? -10.762 -2.433 17.139 1.00 93.25 250 GLN A C 1
ATOM 1899 O O . GLN A 1 250 ? -10.427 -1.296 17.473 1.00 93.25 250 GLN A O 1
ATOM 1904 N N . ASP A 1 251 ? -11.929 -2.973 17.484 1.00 88.38 251 ASP A N 1
ATOM 1905 C CA . ASP A 1 251 ? -12.795 -2.418 18.520 1.00 88.38 251 ASP A CA 1
ATOM 1906 C C . ASP A 1 251 ? -12.232 -2.683 19.931 1.00 88.38 251 ASP A C 1
ATOM 1908 O O . ASP A 1 251 ? -11.243 -3.401 20.109 1.00 88.38 251 ASP A O 1
ATOM 1912 N N . ALA A 1 252 ? -12.890 -2.140 20.960 1.00 84.12 252 ALA A N 1
ATOM 1913 C CA . ALA A 1 252 ? -12.501 -2.328 22.360 1.00 84.12 252 ALA A CA 1
ATOM 1914 C C . ALA A 1 252 ? -12.458 -3.806 22.809 1.00 84.12 252 ALA A C 1
ATOM 1916 O O . ALA A 1 252 ? -11.782 -4.132 23.782 1.00 84.12 252 ALA A O 1
ATOM 1917 N N . SER A 1 253 ? -13.137 -4.714 22.096 1.00 87.94 253 SER A N 1
ATOM 1918 C CA . SER A 1 253 ? -13.120 -6.159 22.363 1.00 87.94 253 SER A CA 1
ATOM 1919 C C . SER A 1 253 ? -12.015 -6.915 21.610 1.00 87.94 253 SER A C 1
ATOM 1921 O O . SER A 1 253 ? -11.921 -8.138 21.726 1.00 87.94 253 SER A O 1
ATOM 1923 N N . GLY A 1 254 ? -11.178 -6.211 20.840 1.00 90.06 254 GLY A N 1
ATOM 1924 C CA . GLY A 1 254 ? -10.104 -6.795 20.035 1.00 90.06 254 GLY A CA 1
ATOM 1925 C C . GLY A 1 254 ? -10.578 -7.394 18.707 1.00 90.06 254 GLY A C 1
ATOM 1926 O O . GLY A 1 254 ? -9.826 -8.118 18.055 1.00 90.06 254 GLY A O 1
ATOM 1927 N N . LYS A 1 255 ? -11.818 -7.131 18.275 1.00 93.69 255 LYS A N 1
ATOM 1928 C CA . LYS A 1 255 ? -12.324 -7.618 16.982 1.00 93.69 255 LYS A CA 1
ATOM 1929 C C . LYS A 1 255 ? -12.028 -6.612 15.883 1.00 93.69 255 LYS A C 1
ATOM 1931 O O . LYS A 1 255 ? -12.225 -5.417 16.062 1.00 93.69 255 LYS A O 1
ATOM 1936 N N . SER A 1 256 ? -11.591 -7.095 14.722 1.00 96.00 256 SER A N 1
ATOM 1937 C CA . SER A 1 256 ? -11.260 -6.212 13.602 1.00 96.00 256 SER A CA 1
ATOM 1938 C C . SER A 1 256 ? -12.479 -5.450 13.083 1.00 96.00 256 SER A C 1
ATOM 1940 O O . SER A 1 256 ? -13.548 -6.026 12.890 1.00 96.00 256 SER A O 1
ATOM 1942 N N . LEU A 1 257 ? -12.290 -4.166 12.788 1.00 96.19 257 LEU A N 1
ATOM 1943 C CA . LEU A 1 257 ? -13.277 -3.311 12.128 1.00 96.19 257 LEU A CA 1
ATOM 1944 C C . LEU A 1 257 ? -13.409 -3.625 10.629 1.00 96.19 257 LEU A C 1
ATOM 1946 O O . LEU A 1 257 ? -14.459 -3.376 10.040 1.00 96.19 257 LEU A O 1
ATOM 1950 N N . LEU A 1 258 ? -12.359 -4.187 10.022 1.00 97.88 258 LEU A N 1
ATOM 1951 C CA . LEU A 1 258 ? -12.244 -4.403 8.580 1.00 97.88 258 LEU A CA 1
ATOM 1952 C C . LEU A 1 258 ? -13.128 -5.560 8.094 1.00 97.88 258 LEU A C 1
ATOM 1954 O O . LEU A 1 258 ? -13.037 -6.687 8.581 1.00 97.88 258 LEU A O 1
ATOM 1958 N N . ASP A 1 259 ? -13.924 -5.303 7.059 1.00 97.12 259 ASP A N 1
ATOM 1959 C CA . ASP A 1 259 ? -14.541 -6.326 6.219 1.00 97.12 259 ASP A CA 1
ATOM 1960 C C . ASP A 1 259 ? -13.550 -6.774 5.135 1.00 97.12 259 ASP A C 1
ATOM 1962 O O . ASP A 1 259 ? -13.451 -6.184 4.058 1.00 97.12 259 ASP A O 1
ATOM 1966 N N . THR A 1 260 ? -12.811 -7.846 5.409 1.00 95.25 260 THR A N 1
ATOM 1967 C CA . THR A 1 260 ? -11.727 -8.331 4.539 1.00 95.25 260 THR A CA 1
ATOM 1968 C C . THR A 1 260 ? -12.202 -9.114 3.312 1.00 95.25 260 THR A C 1
ATOM 1970 O O . THR A 1 260 ? -11.384 -9.600 2.532 1.00 95.25 260 THR A O 1
ATOM 1973 N N . ARG A 1 261 ? -13.518 -9.241 3.086 1.00 93.62 261 ARG A N 1
ATOM 1974 C CA . ARG A 1 261 ? -14.066 -10.022 1.961 1.00 93.62 261 ARG A CA 1
ATOM 1975 C C . ARG A 1 261 ? -13.787 -9.393 0.600 1.00 93.62 261 ARG A C 1
ATOM 1977 O O . ARG A 1 261 ? -13.812 -10.101 -0.407 1.00 93.62 261 ARG A O 1
ATOM 1984 N N . ARG A 1 262 ? -13.612 -8.070 0.543 1.00 91.56 262 ARG A N 1
ATOM 1985 C CA . ARG A 1 262 ? -13.335 -7.318 -0.688 1.00 91.56 262 ARG A CA 1
ATOM 1986 C C . ARG A 1 262 ? -12.444 -6.123 -0.392 1.00 91.56 262 ARG A C 1
ATOM 1988 O O . ARG A 1 262 ? -12.603 -5.478 0.635 1.00 91.56 262 ARG A O 1
ATOM 1995 N N . LEU A 1 263 ? -11.576 -5.805 -1.345 1.00 93.38 263 LEU A N 1
ATOM 1996 C CA . LEU A 1 263 ? -10.784 -4.582 -1.365 1.00 93.38 263 LEU A CA 1
ATOM 1997 C C . LEU A 1 263 ? -11.318 -3.644 -2.448 1.00 93.38 263 LEU A C 1
ATOM 1999 O O . LEU A 1 263 ? -11.625 -4.089 -3.556 1.00 93.38 263 LEU A O 1
ATOM 2003 N N . PHE A 1 264 ? -11.397 -2.356 -2.136 1.00 94.75 264 PHE A N 1
ATOM 2004 C CA . PHE A 1 264 ? -11.794 -1.310 -3.075 1.00 94.75 264 PHE A CA 1
ATOM 2005 C C . PHE A 1 264 ? -10.606 -0.403 -3.430 1.00 94.75 264 PHE A C 1
ATOM 2007 O O . PHE A 1 264 ? -9.565 -0.421 -2.768 1.00 94.75 264 PHE A O 1
ATOM 2014 N N . TYR A 1 265 ? -10.750 0.373 -4.502 1.00 89.88 265 TYR A N 1
ATOM 2015 C CA . TYR A 1 265 ? -9.764 1.357 -4.938 1.00 89.88 265 TYR A CA 1
ATOM 2016 C C . TYR A 1 265 ? -10.472 2.652 -5.335 1.00 89.88 265 TYR A C 1
ATOM 2018 O O . TYR A 1 265 ? -11.419 2.621 -6.122 1.00 89.88 265 TYR A O 1
ATOM 2026 N N . ASP A 1 266 ? -9.971 3.773 -4.826 1.00 82.88 266 ASP A N 1
ATOM 2027 C CA . ASP A 1 266 ? -10.339 5.127 -5.226 1.00 82.88 266 ASP A CA 1
ATOM 2028 C C . ASP A 1 266 ? -9.076 5.895 -5.656 1.00 82.88 266 ASP A C 1
ATOM 2030 O O . ASP A 1 266 ? -7.994 5.730 -5.088 1.00 82.88 266 ASP A O 1
ATOM 2034 N N . GLY A 1 267 ? -9.178 6.718 -6.695 1.00 69.69 267 GLY A N 1
ATOM 2035 C CA . GLY A 1 267 ? -8.034 7.413 -7.273 1.00 69.69 267 GLY A CA 1
ATOM 2036 C C . GLY A 1 267 ? -8.412 8.728 -7.939 1.00 69.69 267 GLY A C 1
ATOM 2037 O O . GLY A 1 267 ? -9.322 8.793 -8.769 1.00 69.69 267 GLY A O 1
ATOM 2038 N N . LYS A 1 268 ? -7.651 9.781 -7.628 1.00 62.75 268 LYS A N 1
ATOM 2039 C CA . LYS A 1 268 ? -7.808 11.105 -8.243 1.00 62.75 268 LYS A CA 1
ATOM 2040 C C . LYS A 1 268 ? -7.296 11.120 -9.694 1.00 62.75 268 LYS A C 1
ATOM 2042 O O . LYS A 1 268 ? -6.443 10.319 -10.083 1.00 62.75 268 LYS A O 1
ATOM 2047 N N . ALA A 1 269 ? -7.863 12.011 -10.518 1.00 43.28 269 ALA A N 1
ATOM 2048 C CA . ALA A 1 269 ? -7.661 12.066 -11.970 1.00 43.28 269 ALA A CA 1
ATOM 2049 C C . ALA A 1 269 ? -6.171 12.017 -12.379 1.00 43.28 269 ALA A C 1
ATOM 2051 O O . ALA A 1 269 ? -5.357 12.811 -11.917 1.00 43.28 269 ALA A O 1
ATOM 2052 N N . GLY A 1 270 ? -5.855 11.042 -13.241 1.00 42.22 270 GLY A N 1
ATOM 2053 C CA . GLY A 1 270 ? -4.507 10.582 -13.609 1.00 42.22 270 GLY A CA 1
ATOM 2054 C C . GLY A 1 270 ? -4.406 9.047 -13.659 1.00 42.22 270 GLY A C 1
ATOM 2055 O O . GLY A 1 270 ? -3.561 8.501 -14.360 1.00 42.22 270 GLY A O 1
ATOM 2056 N N . ARG A 1 271 ? -5.324 8.339 -12.976 1.00 48.12 271 ARG A N 1
ATOM 2057 C CA . ARG A 1 271 ? -5.299 6.869 -12.813 1.00 48.12 271 ARG A CA 1
ATOM 2058 C C . ARG A 1 271 ? -6.520 6.078 -13.299 1.00 48.12 271 ARG A C 1
ATOM 2060 O O . ARG A 1 271 ? -6.591 4.878 -13.050 1.00 48.12 271 ARG A O 1
ATOM 2067 N N . ARG A 1 272 ? -7.424 6.664 -14.101 1.00 35.97 272 ARG A N 1
ATOM 2068 C CA . ARG A 1 272 ? -8.506 5.886 -14.760 1.00 35.97 272 ARG A CA 1
ATOM 2069 C C . ARG A 1 272 ? -7.996 4.721 -15.634 1.00 35.97 272 ARG A C 1
ATOM 2071 O O . ARG A 1 272 ? -8.784 3.846 -15.959 1.00 35.97 272 ARG A O 1
ATOM 2078 N N . ALA A 1 273 ? -6.704 4.676 -15.972 1.00 34.06 273 ALA A N 1
ATOM 2079 C CA . ALA A 1 273 ? -6.090 3.600 -16.754 1.00 34.06 273 ALA A CA 1
ATOM 2080 C C . ALA A 1 273 ? -5.608 2.376 -15.938 1.00 34.06 273 ALA A C 1
ATOM 2082 O O . ALA A 1 273 ? -5.293 1.360 -16.545 1.00 34.06 273 ALA A O 1
ATOM 2083 N N . ALA A 1 274 ? -5.537 2.441 -14.600 1.00 40.72 274 ALA A N 1
ATOM 2084 C CA . ALA A 1 274 ? -4.936 1.378 -13.770 1.00 40.72 274 ALA A CA 1
ATOM 2085 C C . ALA A 1 274 ? -5.939 0.595 -12.896 1.00 40.72 274 ALA A C 1
ATOM 2087 O O . ALA A 1 274 ? -5.540 -0.326 -12.190 1.00 40.72 274 ALA A O 1
ATOM 2088 N N . GLY A 1 275 ? -7.223 0.972 -12.919 1.00 32.31 275 GLY A N 1
ATOM 2089 C CA . GLY A 1 275 ? -8.257 0.458 -12.011 1.00 32.31 275 GLY A CA 1
ATOM 2090 C C . GLY A 1 275 ? -9.437 -0.248 -12.682 1.00 32.31 275 GLY A C 1
ATOM 2091 O O . GLY A 1 275 ? -10.504 -0.316 -12.081 1.00 32.31 275 GLY A O 1
ATOM 2092 N N . SER A 1 276 ? -9.302 -0.729 -13.919 1.00 25.42 276 SER A N 1
ATOM 2093 C CA . SER A 1 276 ? -10.306 -1.627 -14.513 1.00 25.42 276 SER A CA 1
ATOM 2094 C C . SER A 1 276 ? -9.742 -3.050 -14.597 1.00 25.42 276 SER A C 1
ATOM 2096 O O . SER A 1 276 ? -8.565 -3.177 -14.939 1.00 25.42 276 SER A O 1
ATOM 2098 N N . PRO A 1 277 ? -10.535 -4.076 -14.228 1.00 32.09 277 PRO A N 1
ATOM 2099 C CA . PRO A 1 277 ? -10.122 -5.478 -14.272 1.00 32.09 277 PRO A CA 1
ATOM 2100 C C . PRO A 1 277 ? -9.762 -5.946 -15.686 1.00 32.09 277 PRO A C 1
ATOM 2102 O O . PRO A 1 277 ? -10.315 -5.383 -16.660 1.00 32.09 277 PRO A O 1
#

Sequence (277 aa):
ESLFRTLGRAGIERKSLYLTWDFTVASAKSLAGRMLAIRDDAFAQLGDRNLADLRVAGDAPKFEIGSVVDTACENGVPVGDITQGLQDCPETNEKIVRDVKGSMTVPCYLSTPGCAPAHSQFILGTDGRPTQIPGNTMKVDFECRIPKRALEEGAGKARPSLYGHGLFGGYGEVRQGQLQDFAQEHNFIFCATDWAGMATVDVPNVAHILTDLSNFPTLADRVQQGMLNFLYLGRLLIHPQGLSTVAAFQDASGKSLLDTRRLFYDGKAGRRAAGSP

Mean predicted aligned error: 9.32 Å

pLDDT: mean 84.74, std 15.21, range [25.42, 98.38]

Foldseek 3Di:
DVVVVVCVVVVHDPVVDPDDDDDDDQDPCRVCVQLVLLLQVQVVVQVDNCCPVVDQDGHAFDKDWDAKEFQCDDPLHHDPFQPPPHHHHPHHDPWFGMKTKMKTKGFDQWPDAQVDLPLTFGDQDPVRYGDGPVPRIHIWMKMKTFTPQLPVVAFQQAEEEEEADDQQAFRCCCVDPVNSVCCRVRRYIYMYTGQFLRHVVNVVVVVVCVVPVVSVNSSVRRNSVSVSVSVSVLSLLQPPNHPQQDSSQHISVSHGSYNNPDYHYDYDPPCPPPPDD